Protein AF-A0A813DIJ8-F1 (afdb_monomer)

Mean predicted aligned error: 18.13 Å

Nearest PDB structures (foldseek):
  1rfv-assembly1_A  TM=4.517E-01  e=1.120E+00  Ovis aries
  3hgu-assembly1_A  TM=4.316E-01  e=2.426E+00  Pantoea agglomerans

Secondary structure (DSSP, 8-state):
------S--S-HHHHHHHHHHHHHHHHHTT-S-HHHHHHHHHHHHHT--HHHHHHHHHHHS-HHHHHS------------------------S-----------PPP-PPP----------------------PPPPPPPPP---------------------------PPPPEEEEEESS-TTTTTTHHHHHHHHHSTTEEEEEES-TT-TT-S--TTSTT--SSSSHHHHHHHHHHTTHHHH-SEEEEEHHHHHHHHHHHHHHHHHHTPPPPPPEEEE----

pLDDT: mean 74.25, std 24.92, range [29.94, 98.38]

Radius of gyration: 29.8 Å; Cα contacts (8 Å, |Δi|>4): 233; chains: 1; bounding box: 82×75×90 Å

Sequence (284 aa):
MRAQLTALPLRRASWVGMAEHQLRMLQLSGHPSPVEELVTSLAEQWQVSPSQARGEVERNVDLASVLSPGMGTPMARSVAQTPTASPQASPLCAAWATPMGAHYARPHFPPTTPVAAADSSPGQCSDQDFEGGGYPPEGGPSGQDLPSATRSRRRAQTYGGPAVQVKREEPARISVAVIAPGAGTGINGAVYTQLGRDPRFQVEVVGRSRAPYDVYPPCWPQGSPAPNLESFAEEVRASRVTERSNCLVFGSRGGQVVLPYLWQAQAQFRSGPVPPAVVINGGC

Solvent-accessible surface area (backbone atoms only — not comparable to full-atom values): 18526 Å² total; per-residue (Å²): 138,83,82,78,84,77,85,72,79,85,52,67,75,62,49,43,62,50,50,55,50,52,39,49,52,30,52,74,71,64,47,94,53,34,65,61,52,50,22,49,54,46,9,63,76,69,73,47,54,52,71,57,33,40,55,50,45,69,72,68,43,65,57,67,72,69,67,44,79,73,86,66,76,82,76,80,79,81,86,74,82,88,81,92,79,87,89,83,86,81,91,82,91,88,85,92,85,74,88,77,88,67,90,74,78,76,79,82,72,74,83,78,73,82,76,72,86,73,85,74,70,88,74,81,77,77,84,77,81,83,82,82,85,84,77,82,85,82,82,80,86,79,85,84,92,77,86,84,78,85,75,86,70,85,78,76,86,71,81,86,68,83,83,76,78,72,78,78,76,73,78,82,57,47,27,34,36,36,39,37,39,40,49,45,58,74,86,41,35,66,58,53,53,55,49,43,68,39,84,62,36,41,64,45,74,46,72,46,70,88,39,82,31,68,37,48,38,65,93,42,91,88,29,38,67,80,61,6,32,56,58,48,33,53,50,48,57,76,70,43,52,56,80,69,26,61,30,37,34,18,2,54,68,27,46,70,44,26,49,54,49,53,51,54,51,32,76,72,65,80,50,74,78,75,40,60,70,47,70,45,67,90,69,135

Organism: Polarella glacialis (NCBI:txid89957)

Foldseek 3Di:
DDDDPPPPPPPPPPVQVVLLVQLLVCVVVVPPCSLQVSLVVVCVVVVHDSVVSSVSCVVRHPCCVSVPPPPDPDPDDDDDDDDDDDDDDDDDDDDDDDDDPDDDDDPPDDPPDPPPPDPDDPDPPDDDDPDDDDDDDDDDDDDDDDDDDPDDDDDDDDPDDPDPPPPPPDPDAAEEEEEDDALPCPPCVVVLVVQCPPPNHHYHYQDDHPDPQDAADPVDVRGDHPPHLQVSLVVCVVVVVQVVHQEYEYEDRCVVHNVVSNQVVCVVPVDDDRHHYHYDYPDD

Structure (mmCIF, N/CA/C/O backbone):
data_AF-A0A813DIJ8-F1
#
_entry.id   AF-A0A813DIJ8-F1
#
loop_
_atom_site.group_PDB
_atom_site.id
_atom_site.type_symbol
_atom_site.label_atom_id
_atom_site.label_alt_id
_atom_site.label_comp_id
_atom_site.label_asym_id
_atom_site.label_entity_id
_atom_site.label_seq_id
_atom_site.pdbx_PDB_ins_code
_atom_site.Cartn_x
_atom_site.Cartn_y
_atom_site.Cartn_z
_atom_site.occupancy
_atom_site.B_iso_or_equiv
_atom_site.auth_seq_id
_atom_site.auth_comp_id
_atom_site.auth_asym_id
_atom_site.auth_atom_id
_atom_site.pdbx_PDB_model_num
ATOM 1 N N . MET A 1 1 ? -13.141 44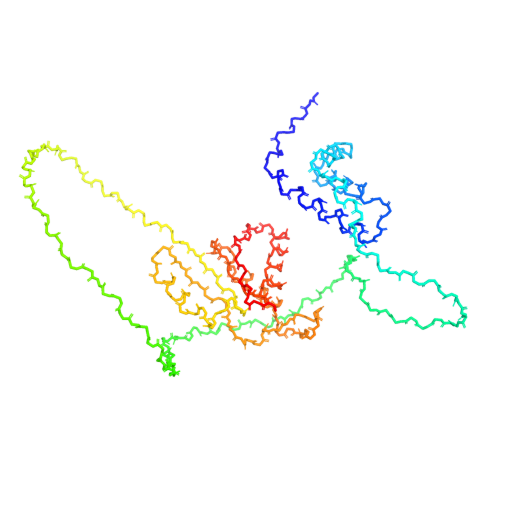.289 -3.584 1.00 39.88 1 MET A N 1
ATOM 2 C CA . MET A 1 1 ? -13.612 42.905 -3.363 1.00 39.88 1 MET A CA 1
ATOM 3 C C . MET A 1 1 ? -12.402 41.999 -3.146 1.00 39.88 1 MET A C 1
ATOM 5 O O . MET A 1 1 ? -11.744 41.640 -4.109 1.00 39.88 1 MET A O 1
ATOM 9 N N . ARG A 1 2 ? -12.045 41.707 -1.886 1.00 40.53 2 ARG A N 1
ATOM 10 C CA . ARG A 1 2 ? -11.044 40.686 -1.527 1.00 40.53 2 ARG A CA 1
ATOM 11 C C . ARG A 1 2 ? -11.787 39.354 -1.419 1.00 40.53 2 ARG A C 1
ATOM 13 O O . ARG A 1 2 ? -12.534 39.177 -0.460 1.00 40.53 2 ARG A O 1
ATOM 20 N N . ALA A 1 3 ? -11.631 38.463 -2.394 1.00 42.25 3 ALA A N 1
ATOM 21 C CA . ALA A 1 3 ? -12.083 37.084 -2.243 1.00 42.25 3 ALA A CA 1
ATOM 22 C C . ALA A 1 3 ? -11.283 36.452 -1.093 1.00 42.25 3 ALA A C 1
ATOM 24 O O . ALA A 1 3 ? -10.052 36.446 -1.108 1.00 42.25 3 ALA A O 1
ATOM 25 N N . GLN A 1 4 ? -11.981 36.030 -0.041 1.00 43.03 4 GLN A N 1
ATOM 26 C CA . GLN A 1 4 ? -11.374 35.403 1.125 1.00 43.03 4 GLN A CA 1
ATOM 27 C C . GLN A 1 4 ? -10.823 34.027 0.725 1.00 43.03 4 GLN A C 1
ATOM 29 O O . GLN A 1 4 ? -11.578 33.118 0.398 1.00 43.03 4 GLN A O 1
ATOM 34 N N . LEU A 1 5 ? -9.496 33.882 0.773 1.00 48.44 5 LEU A N 1
ATOM 35 C CA . LEU A 1 5 ? -8.746 32.620 0.693 1.00 48.44 5 LEU A CA 1
ATOM 36 C C . LEU A 1 5 ? -8.943 31.789 1.979 1.00 48.44 5 LEU A C 1
ATOM 38 O O . LEU A 1 5 ? -7.990 31.449 2.674 1.00 48.44 5 LEU A O 1
ATOM 42 N N . THR A 1 6 ? -10.186 31.498 2.356 1.00 50.97 6 THR A N 1
ATOM 43 C CA . THR A 1 6 ? -10.512 30.750 3.585 1.00 50.97 6 THR A CA 1
ATOM 44 C C . THR A 1 6 ? -10.581 29.233 3.383 1.00 50.97 6 THR A C 1
ATOM 46 O O . THR A 1 6 ? -10.801 28.507 4.347 1.00 50.97 6 THR A O 1
ATOM 49 N N . ALA A 1 7 ? -10.320 28.722 2.174 1.00 48.00 7 ALA A N 1
ATOM 50 C CA . ALA A 1 7 ? -10.468 27.298 1.846 1.00 48.00 7 ALA A CA 1
ATOM 51 C C . ALA A 1 7 ? -9.154 26.490 1.712 1.00 48.00 7 ALA A C 1
ATOM 53 O O . ALA A 1 7 ? -9.201 25.345 1.275 1.00 48.00 7 ALA A O 1
ATOM 54 N N . LEU A 1 8 ? -7.992 27.021 2.121 1.00 52.06 8 LEU A N 1
ATOM 55 C CA . LEU A 1 8 ? -6.710 26.282 2.119 1.00 52.06 8 LEU A CA 1
ATOM 56 C C . LEU A 1 8 ? -6.144 25.860 3.508 1.00 52.06 8 LEU A C 1
ATOM 58 O O . LEU A 1 8 ? -4.923 25.739 3.631 1.00 52.06 8 LEU A O 1
ATOM 62 N N . PRO A 1 9 ? -6.924 25.630 4.592 1.00 44.41 9 PRO A N 1
ATOM 63 C CA . PRO A 1 9 ? -6.321 25.221 5.866 1.00 44.41 9 PRO A CA 1
ATOM 64 C C . PRO A 1 9 ? -6.029 23.715 5.957 1.00 44.41 9 PRO A C 1
ATOM 66 O O . PRO A 1 9 ? -5.248 23.296 6.810 1.00 44.41 9 PRO A O 1
ATOM 69 N N . LEU A 1 10 ? -6.609 22.876 5.094 1.00 40.97 10 LEU A N 1
ATOM 70 C CA . LEU A 1 10 ? -6.424 21.431 5.184 1.00 40.97 10 LEU A CA 1
ATOM 71 C C . LEU A 1 10 ? -5.373 20.963 4.179 1.00 40.97 10 LEU A C 1
ATOM 73 O O . LEU A 1 10 ? -5.646 20.827 2.992 1.00 40.97 10 LEU A O 1
ATOM 77 N N . ARG A 1 11 ? -4.199 20.649 4.744 1.00 55.44 11 ARG A N 1
ATOM 78 C CA . ARG A 1 11 ? -3.036 19.952 4.167 1.00 55.44 11 ARG A CA 1
ATOM 79 C C . ARG A 1 11 ? -1.827 20.799 3.745 1.00 55.44 11 ARG A C 1
ATOM 81 O O . ARG A 1 11 ? -1.129 20.444 2.801 1.00 55.44 11 ARG A O 1
ATOM 88 N N . ARG A 1 12 ? -1.467 21.831 4.521 1.00 57.66 12 ARG A N 1
ATOM 89 C CA . ARG A 1 12 ? -0.142 22.482 4.389 1.00 57.66 12 ARG A CA 1
ATOM 90 C C . ARG A 1 12 ? 1.026 21.484 4.426 1.00 57.66 12 ARG A C 1
ATOM 92 O O . ARG A 1 12 ? 1.915 21.561 3.595 1.00 57.66 12 ARG A O 1
ATOM 99 N N . ALA A 1 13 ? 0.977 20.494 5.317 1.00 60.22 13 ALA A N 1
ATOM 100 C CA . ALA A 1 13 ? 2.035 19.488 5.419 1.00 60.22 13 ALA A CA 1
ATOM 101 C C . ALA A 1 13 ? 2.098 18.518 4.221 1.00 60.22 13 ALA A C 1
ATOM 103 O O . ALA A 1 13 ? 3.169 18.000 3.928 1.00 60.22 13 ALA A O 1
ATOM 104 N N . SER A 1 14 ? 0.985 18.260 3.516 1.00 74.81 14 SER A N 1
ATOM 105 C CA . SER A 1 14 ? 1.003 17.270 2.428 1.00 74.81 14 SER A CA 1
ATOM 106 C C . SER A 1 14 ? 1.509 17.836 1.106 1.00 74.81 14 SER A C 1
ATOM 108 O O . SER A 1 14 ? 1.974 17.062 0.276 1.00 74.81 14 SER A O 1
ATOM 110 N N . TRP A 1 15 ? 1.397 19.149 0.877 1.00 87.44 15 TRP A N 1
ATOM 111 C CA . TRP A 1 15 ? 1.851 19.738 -0.385 1.00 87.44 15 TRP A CA 1
ATOM 112 C C . TRP A 1 15 ? 3.347 20.062 -0.370 1.00 87.44 15 TRP A C 1
ATOM 114 O O . TRP A 1 15 ? 3.973 19.941 -1.415 1.00 87.44 15 TRP A O 1
ATOM 124 N N . VAL A 1 16 ? 3.937 20.391 0.789 1.00 90.00 16 VAL A N 1
ATOM 125 C CA . VAL A 1 16 ? 5.380 20.685 0.896 1.00 90.00 16 VAL A CA 1
ATOM 126 C C . VAL A 1 16 ? 6.214 19.478 0.466 1.00 90.00 16 VAL A C 1
ATOM 128 O O . VAL A 1 16 ? 7.039 19.603 -0.430 1.00 90.00 16 VAL A O 1
ATOM 131 N N . GLY A 1 17 ? 5.930 18.283 1.000 1.00 86.19 17 GLY A N 1
ATOM 132 C CA . GLY A 1 17 ? 6.657 17.069 0.604 1.00 86.19 17 GLY A CA 1
ATOM 133 C C . GLY A 1 17 ? 6.476 16.701 -0.877 1.00 86.19 17 GLY A C 1
ATOM 134 O O . GLY A 1 17 ? 7.412 16.238 -1.525 1.00 86.19 17 GLY A O 1
ATOM 135 N N . MET A 1 18 ? 5.290 16.954 -1.442 1.00 88.25 18 MET A N 1
ATOM 136 C CA . MET A 1 18 ? 5.036 16.774 -2.877 1.00 88.25 18 MET A CA 1
ATOM 137 C C . MET A 1 18 ? 5.847 17.770 -3.719 1.00 88.25 18 MET A C 1
ATOM 139 O O . MET A 1 18 ? 6.461 17.374 -4.707 1.00 88.25 18 MET A O 1
ATOM 143 N N . ALA A 1 19 ? 5.886 19.040 -3.308 1.00 91.94 19 ALA A N 1
ATOM 144 C CA . ALA A 1 19 ? 6.633 20.101 -3.974 1.00 91.94 19 ALA A CA 1
ATOM 145 C C . ALA A 1 19 ? 8.148 19.841 -3.938 1.00 91.94 19 ALA A C 1
ATOM 147 O O . ALA A 1 19 ? 8.808 19.952 -4.968 1.00 91.94 19 ALA A O 1
ATOM 148 N N . GLU A 1 20 ? 8.691 19.417 -2.793 1.00 93.62 20 GLU A N 1
ATOM 149 C CA . GLU A 1 20 ? 10.095 19.006 -2.662 1.00 93.62 20 GLU A CA 1
ATOM 150 C C . GLU A 1 20 ? 10.433 17.832 -3.588 1.00 93.62 20 GLU A C 1
ATOM 152 O O . GLU A 1 20 ? 11.456 17.852 -4.275 1.00 93.62 20 GLU A O 1
ATOM 157 N N . HIS A 1 21 ? 9.567 16.816 -3.642 1.00 88.94 21 HIS A N 1
ATOM 158 C CA . HIS A 1 21 ? 9.757 15.666 -4.522 1.00 88.94 21 HIS A CA 1
ATOM 159 C C . HIS A 1 21 ? 9.736 16.069 -6.004 1.00 88.94 21 HIS A C 1
ATOM 161 O O . HIS A 1 21 ? 10.638 15.697 -6.753 1.00 88.94 21 HIS A O 1
ATOM 167 N N . GLN A 1 22 ? 8.754 16.870 -6.424 1.00 92.94 22 GLN A N 1
ATOM 168 C CA . GLN A 1 22 ? 8.640 17.353 -7.801 1.00 92.94 22 GLN A CA 1
ATOM 169 C C . GLN A 1 22 ? 9.839 18.226 -8.199 1.00 92.94 22 GLN A C 1
ATOM 171 O O . GLN A 1 22 ? 10.366 18.067 -9.300 1.00 92.94 22 GLN A O 1
ATOM 176 N N . LEU A 1 23 ? 10.333 19.078 -7.293 1.00 94.94 23 LEU A N 1
ATOM 177 C CA . LEU A 1 23 ? 11.529 19.887 -7.530 1.00 94.94 23 LEU A CA 1
ATOM 178 C C . LEU A 1 23 ? 12.767 19.006 -7.766 1.00 94.94 23 LEU A C 1
ATOM 180 O O . LEU A 1 23 ? 13.500 19.236 -8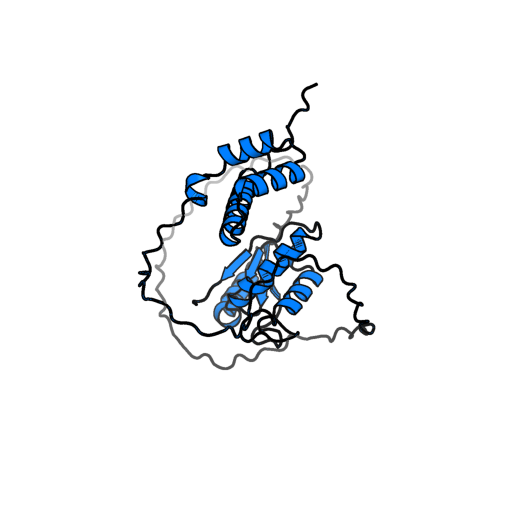.727 1.00 94.94 23 LEU A O 1
ATOM 184 N N . ARG A 1 24 ? 12.958 17.946 -6.964 1.00 92.31 24 ARG A N 1
ATOM 185 C CA . ARG A 1 24 ? 14.049 16.973 -7.169 1.00 92.31 24 ARG A CA 1
ATOM 186 C C . ARG A 1 24 ? 13.939 16.258 -8.511 1.00 92.31 24 ARG A C 1
ATOM 188 O O . ARG A 1 24 ? 14.947 16.082 -9.189 1.00 92.31 24 ARG A O 1
ATOM 195 N N . MET A 1 25 ? 12.731 15.863 -8.913 1.00 92.06 25 MET A N 1
ATOM 196 C CA . MET A 1 25 ? 12.514 15.209 -10.207 1.00 92.06 25 MET A CA 1
ATOM 197 C C . MET A 1 25 ? 12.874 16.132 -11.378 1.00 92.06 25 MET A C 1
ATOM 199 O O . MET A 1 25 ? 13.567 15.699 -12.297 1.00 92.06 25 MET A O 1
ATOM 203 N N . LEU A 1 26 ? 12.489 17.411 -11.311 1.00 92.94 26 LEU A N 1
ATOM 204 C CA . LEU A 1 26 ? 12.838 18.415 -12.323 1.00 92.94 26 LEU A CA 1
ATOM 205 C C . LEU A 1 26 ? 14.350 18.697 -12.380 1.00 92.94 26 LEU A C 1
ATOM 207 O O . LEU A 1 26 ? 14.904 18.922 -13.455 1.00 92.94 26 LEU A O 1
ATOM 211 N N . GLN A 1 27 ? 15.047 18.658 -11.241 1.00 92.56 27 GLN A N 1
ATOM 212 C CA . GLN A 1 27 ? 16.508 18.766 -11.223 1.00 92.56 27 GLN A CA 1
ATOM 213 C C . GLN A 1 27 ? 17.185 17.550 -11.857 1.00 92.56 27 GLN A C 1
ATOM 215 O O . GLN A 1 27 ? 18.099 17.710 -12.665 1.00 92.56 27 GLN A O 1
ATOM 220 N N . LEU A 1 28 ? 16.734 16.339 -11.516 1.00 88.94 28 LEU A N 1
ATOM 221 C CA . LEU A 1 28 ? 17.284 15.097 -12.062 1.00 88.94 28 LEU A CA 1
ATOM 222 C C . LEU A 1 28 ? 17.066 14.981 -13.575 1.00 88.94 28 LEU A C 1
ATOM 224 O O . LEU A 1 28 ? 17.906 14.405 -14.263 1.00 88.94 28 LEU A O 1
ATOM 228 N N . SER A 1 29 ? 15.988 15.562 -14.109 1.00 91.62 29 SER A N 1
ATOM 229 C CA . SER A 1 29 ? 15.747 15.625 -15.554 1.00 91.62 29 SER A CA 1
ATOM 230 C C . SER A 1 29 ? 16.553 16.714 -16.274 1.00 91.62 29 SER A C 1
ATOM 232 O O . SER A 1 29 ? 16.421 16.853 -17.487 1.00 91.62 29 SER A O 1
ATOM 234 N N . GLY A 1 30 ? 17.350 17.517 -15.558 1.00 93.56 30 GLY A N 1
ATOM 235 C CA . GLY A 1 30 ? 18.117 18.621 -16.137 1.00 93.56 30 GLY A CA 1
ATOM 236 C C . GLY A 1 30 ? 17.255 19.803 -16.588 1.00 93.56 30 GLY A C 1
ATOM 237 O O . GLY A 1 30 ? 17.628 20.499 -17.532 1.00 93.56 30 GLY A O 1
ATOM 238 N N . HIS A 1 31 ? 16.096 20.031 -15.954 1.00 94.06 31 HIS A N 1
ATOM 239 C CA . HIS A 1 31 ? 15.243 21.169 -16.296 1.00 94.06 31 HIS A CA 1
ATOM 240 C C . HIS A 1 31 ? 15.992 22.493 -16.038 1.00 94.06 31 HIS A C 1
ATOM 242 O O . HIS A 1 31 ? 16.566 22.656 -14.959 1.00 94.06 31 HIS A O 1
ATOM 248 N N . PRO A 1 32 ? 15.989 23.465 -16.974 1.00 93.81 32 PRO A N 1
ATOM 249 C CA . PRO A 1 32 ? 16.790 24.687 -16.851 1.00 93.81 32 PRO A CA 1
ATOM 250 C C . PRO A 1 32 ? 16.307 25.617 -15.731 1.00 93.81 32 PRO A C 1
ATOM 252 O O . PRO A 1 32 ? 17.074 26.442 -15.242 1.00 93.81 32 PRO A O 1
ATOM 255 N N . SER A 1 33 ? 15.039 25.493 -15.327 1.00 95.88 33 SER A N 1
ATOM 256 C CA . SER A 1 33 ? 14.461 26.277 -14.236 1.00 95.88 33 SER A CA 1
ATOM 257 C C . SER A 1 33 ? 13.409 25.469 -13.464 1.00 95.88 33 SER A C 1
ATOM 259 O O . SER A 1 33 ? 12.213 25.577 -13.735 1.00 95.88 33 SER A O 1
ATOM 261 N N . PRO A 1 34 ? 13.824 24.572 -12.550 1.00 94.38 34 PRO A N 1
ATOM 262 C CA . PRO A 1 34 ? 12.912 23.659 -11.854 1.00 94.38 34 PRO A CA 1
ATOM 263 C C . PRO A 1 34 ? 11.942 24.396 -10.917 1.00 94.38 34 PRO A C 1
ATOM 265 O O . PRO A 1 34 ? 10.808 23.962 -10.735 1.00 94.38 34 PRO A O 1
ATOM 268 N N . VAL A 1 35 ? 12.359 25.536 -10.357 1.00 96.44 35 VAL A N 1
ATOM 269 C CA . VAL A 1 35 ? 11.514 26.346 -9.467 1.00 96.44 35 VAL A CA 1
ATOM 270 C C . VAL A 1 35 ? 10.379 27.016 -10.241 1.00 96.44 35 VAL A C 1
ATOM 272 O O . VAL A 1 35 ? 9.241 26.983 -9.787 1.00 96.44 35 VAL A O 1
ATOM 275 N N . GLU A 1 36 ? 10.657 27.588 -11.416 1.00 97.19 36 GLU A N 1
ATOM 276 C CA . GLU A 1 36 ? 9.630 28.273 -12.221 1.00 97.19 36 GLU A CA 1
ATOM 277 C C . GLU A 1 36 ? 8.573 27.305 -12.751 1.00 97.19 36 GLU A C 1
ATOM 279 O O . GLU A 1 36 ? 7.385 27.627 -12.765 1.00 97.19 36 GLU A O 1
ATOM 284 N N . GLU A 1 37 ? 8.995 26.100 -13.131 1.00 97.00 37 GLU A N 1
ATOM 285 C CA . GLU A 1 37 ? 8.094 25.036 -13.573 1.00 97.00 37 GLU A CA 1
ATOM 286 C C . GLU A 1 37 ? 7.165 24.586 -12.438 1.00 97.00 37 GLU A C 1
ATOM 288 O O . GLU A 1 37 ? 5.946 24.527 -12.606 1.00 97.00 37 GLU A O 1
ATOM 293 N N . LEU A 1 38 ? 7.720 24.356 -11.242 1.00 95.75 38 LEU A N 1
ATOM 294 C CA . LEU A 1 38 ? 6.932 24.026 -10.055 1.00 95.75 38 LEU A CA 1
ATOM 295 C C . LEU A 1 38 ? 5.939 25.146 -9.707 1.00 95.75 38 LEU A C 1
ATOM 297 O O . LEU A 1 38 ? 4.769 24.873 -9.448 1.00 95.75 38 LEU A O 1
ATOM 301 N N . VAL A 1 39 ? 6.386 26.405 -9.720 1.00 96.88 39 VAL A N 1
ATOM 302 C CA . VAL A 1 39 ? 5.532 27.573 -9.450 1.00 96.88 39 VAL A CA 1
ATOM 303 C C . VAL A 1 39 ? 4.388 27.664 -10.457 1.00 96.88 39 VAL A C 1
ATOM 305 O O . VAL A 1 39 ? 3.256 27.935 -10.060 1.00 96.88 39 VAL A O 1
ATOM 308 N N . THR A 1 40 ? 4.661 27.415 -11.737 1.00 96.38 40 THR A N 1
ATOM 309 C CA . THR A 1 40 ? 3.656 27.452 -12.808 1.00 96.38 40 THR A CA 1
ATOM 310 C C . THR A 1 40 ? 2.621 26.341 -12.622 1.00 96.38 40 THR A C 1
ATOM 312 O O . THR A 1 40 ? 1.422 26.617 -12.611 1.00 96.38 40 THR A O 1
ATOM 315 N N . SER A 1 41 ? 3.079 25.111 -12.362 1.00 94.31 41 SER A N 1
ATOM 316 C CA . SER A 1 41 ? 2.221 23.951 -12.091 1.00 94.31 41 SER A CA 1
ATOM 317 C C . SER A 1 41 ? 1.324 24.160 -10.861 1.00 94.31 41 SER A C 1
ATOM 319 O O . SER A 1 41 ? 0.119 23.904 -10.915 1.00 94.31 41 SER A O 1
ATOM 321 N N . LEU A 1 42 ? 1.871 24.698 -9.764 1.00 93.06 42 LEU A N 1
ATOM 322 C CA . LEU A 1 42 ? 1.101 24.993 -8.552 1.00 93.06 42 LEU A CA 1
ATOM 323 C C . LEU A 1 42 ? 0.126 26.161 -8.742 1.00 93.06 42 LEU A C 1
ATOM 325 O O . LEU A 1 42 ? -0.988 26.110 -8.222 1.00 93.06 42 LEU A O 1
ATOM 329 N N . ALA A 1 43 ? 0.511 27.200 -9.489 1.00 92.94 43 ALA A N 1
ATOM 330 C CA . ALA A 1 43 ? -0.367 28.329 -9.794 1.00 92.94 43 ALA A CA 1
ATOM 331 C C . ALA A 1 43 ? -1.615 27.876 -10.562 1.00 92.94 43 ALA A C 1
ATOM 333 O O . ALA A 1 43 ? -2.731 28.264 -10.207 1.00 92.94 43 ALA A O 1
ATOM 334 N N . GLU A 1 44 ? -1.436 27.002 -11.555 1.00 92.44 44 GLU A N 1
ATOM 335 C CA . GLU A 1 44 ? -2.535 26.390 -12.301 1.00 92.44 44 GLU A CA 1
ATOM 336 C C . GLU A 1 44 ? -3.398 25.494 -11.400 1.00 92.44 44 GLU A C 1
ATOM 338 O O . GLU A 1 44 ? -4.619 25.663 -11.341 1.00 92.44 44 GLU A O 1
ATOM 343 N N . GLN A 1 45 ? -2.773 24.597 -10.629 1.00 90.12 45 GLN A N 1
ATOM 344 C CA . GLN A 1 45 ? -3.479 23.655 -9.758 1.00 90.12 45 GLN A CA 1
ATOM 345 C C . GLN A 1 45 ? -4.305 24.354 -8.666 1.00 90.12 45 GLN A C 1
ATOM 347 O O . GLN A 1 45 ? -5.400 23.900 -8.327 1.00 90.12 45 GLN A O 1
ATOM 352 N N . TRP A 1 46 ? -3.787 25.440 -8.091 1.00 90.00 46 TRP A N 1
ATOM 353 C CA . TRP A 1 46 ? -4.450 26.188 -7.019 1.00 90.00 46 TRP A CA 1
ATOM 354 C C . TRP A 1 46 ? -5.326 27.331 -7.528 1.00 90.00 46 TRP A C 1
ATOM 356 O O . TRP A 1 46 ? -6.017 27.954 -6.723 1.00 90.00 46 TRP A O 1
ATOM 366 N N . GLN A 1 47 ? -5.315 27.600 -8.837 1.00 93.06 47 GLN A N 1
ATOM 367 C CA . GLN A 1 47 ? -6.014 28.729 -9.458 1.00 93.06 47 GLN A CA 1
ATOM 368 C C . GLN A 1 47 ? -5.625 30.076 -8.816 1.00 93.06 47 GLN A C 1
ATOM 370 O O . GLN A 1 47 ? -6.475 30.916 -8.514 1.00 93.06 47 GLN A O 1
ATOM 375 N N . VAL A 1 48 ? -4.324 30.278 -8.587 1.00 91.44 48 VAL A N 1
ATOM 376 C CA . VAL A 1 48 ? -3.740 31.506 -8.012 1.00 91.44 48 VAL A CA 1
ATOM 377 C C . VAL A 1 48 ? -2.741 32.136 -8.980 1.00 91.44 48 VAL A C 1
ATOM 379 O O . VAL A 1 48 ? -2.335 31.516 -9.961 1.00 91.44 48 VAL A O 1
ATOM 382 N N . SER A 1 49 ? -2.312 33.376 -8.728 1.00 96.06 49 SER A N 1
ATOM 383 C CA . SER A 1 49 ? -1.269 33.979 -9.565 1.00 96.06 49 SER A CA 1
ATOM 384 C C . SER A 1 49 ? 0.094 33.294 -9.347 1.00 96.06 49 SER A C 1
ATOM 386 O O . SER A 1 49 ? 0.395 32.874 -8.225 1.00 96.06 49 SER A O 1
ATOM 388 N N . PRO A 1 50 ? 0.987 33.260 -10.358 1.00 96.56 50 PRO A N 1
ATOM 389 C CA . PRO A 1 50 ? 2.348 32.734 -10.197 1.00 96.56 50 PRO A CA 1
ATOM 390 C C . PRO A 1 50 ? 3.131 33.400 -9.058 1.00 96.56 50 PRO A C 1
ATOM 392 O O . PRO A 1 50 ? 3.876 32.744 -8.337 1.00 96.56 50 PRO A O 1
ATOM 395 N N . SER A 1 51 ? 2.912 34.698 -8.830 1.00 95.62 51 SER A N 1
ATOM 396 C CA . SER A 1 51 ? 3.511 35.428 -7.707 1.00 95.62 51 SER A CA 1
ATOM 397 C C . SER A 1 51 ? 3.029 34.934 -6.338 1.00 95.62 51 SER A C 1
ATOM 399 O O . SER A 1 51 ? 3.819 34.883 -5.397 1.00 95.62 51 SER A O 1
ATOM 401 N N . GLN A 1 52 ? 1.757 34.541 -6.215 1.00 92.00 52 GLN A N 1
ATOM 402 C CA . GLN A 1 52 ? 1.212 33.962 -4.986 1.00 92.00 52 GLN A CA 1
ATOM 403 C C . GLN A 1 52 ? 1.761 32.554 -4.749 1.00 92.00 52 GLN A C 1
ATOM 405 O O . GLN A 1 52 ? 2.217 32.266 -3.645 1.00 92.00 52 GLN A O 1
ATOM 410 N N . ALA A 1 53 ? 1.771 31.705 -5.782 1.00 92.12 53 ALA A N 1
ATOM 411 C CA . ALA A 1 53 ? 2.340 30.360 -5.698 1.00 92.12 53 ALA A CA 1
ATOM 412 C C . ALA A 1 53 ? 3.832 30.401 -5.323 1.00 92.12 53 ALA A C 1
ATOM 414 O O . ALA A 1 53 ? 4.250 29.698 -4.404 1.00 92.12 53 ALA A O 1
ATOM 415 N N . ARG A 1 54 ? 4.617 31.292 -5.947 1.00 96.75 54 ARG A N 1
ATOM 416 C CA . ARG A 1 54 ? 6.029 31.511 -5.600 1.00 96.75 54 ARG A CA 1
ATOM 417 C C . ARG A 1 54 ? 6.210 31.887 -4.133 1.00 96.75 54 ARG A C 1
ATOM 419 O O . ARG A 1 54 ? 7.031 31.277 -3.457 1.00 96.75 54 ARG A O 1
ATOM 426 N N . GLY A 1 55 ? 5.426 32.843 -3.633 1.00 95.00 55 GLY A N 1
ATOM 427 C CA . GLY A 1 55 ? 5.513 33.268 -2.236 1.00 95.00 55 GLY A CA 1
ATOM 428 C C . GLY A 1 55 ? 5.198 32.149 -1.236 1.00 95.00 55 GLY A C 1
ATOM 429 O O . GLY A 1 55 ? 5.743 32.148 -0.135 1.00 95.00 55 GLY A O 1
ATOM 430 N N . GLU A 1 56 ? 4.347 31.185 -1.601 1.00 94.25 56 GLU A N 1
ATOM 431 C CA . GLU A 1 56 ? 4.110 29.992 -0.782 1.00 94.25 56 GLU A CA 1
ATOM 432 C C . GLU A 1 56 ? 5.261 28.982 -0.885 1.00 94.25 56 GLU A C 1
ATOM 434 O O . GLU A 1 56 ? 5.681 28.455 0.146 1.00 94.25 56 GLU A O 1
ATOM 439 N N . VAL A 1 57 ? 5.817 28.743 -2.078 1.00 94.94 57 VAL A N 1
ATOM 440 C CA . VAL A 1 57 ? 6.992 27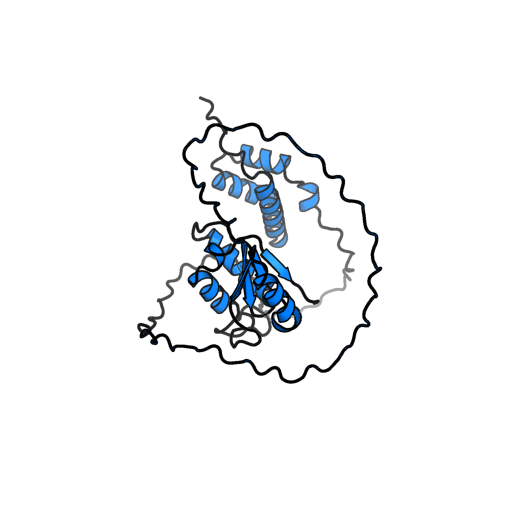.870 -2.261 1.00 94.94 57 VAL A CA 1
ATOM 441 C C . VAL A 1 57 ? 8.183 28.393 -1.457 1.00 94.94 57 VAL A C 1
ATOM 443 O O . VAL A 1 57 ? 8.717 27.663 -0.632 1.00 94.94 57 VAL A O 1
ATOM 446 N N . GLU A 1 58 ? 8.545 29.667 -1.608 1.00 95.19 58 GLU A N 1
ATOM 447 C CA . GLU A 1 58 ? 9.678 30.284 -0.898 1.00 95.19 58 GLU A CA 1
ATOM 448 C C . GLU A 1 58 ? 9.499 30.294 0.627 1.00 95.19 58 GLU A C 1
ATOM 450 O O . GLU A 1 58 ? 10.477 30.266 1.370 1.00 95.19 58 GLU A O 1
ATOM 455 N N . ARG A 1 59 ? 8.252 30.336 1.113 1.00 94.06 59 ARG A N 1
ATOM 456 C CA . ARG A 1 59 ? 7.956 30.356 2.551 1.00 94.06 59 ARG A CA 1
ATOM 457 C C . ARG A 1 59 ? 8.018 28.975 3.196 1.00 94.06 59 ARG A C 1
ATOM 459 O O . ARG A 1 59 ? 8.339 28.889 4.379 1.00 94.06 59 ARG A O 1
ATOM 466 N N . ASN A 1 60 ? 7.628 27.927 2.473 1.00 92.88 60 ASN A N 1
ATOM 467 C CA . ASN A 1 60 ? 7.390 26.608 3.066 1.00 92.88 60 ASN A CA 1
ATOM 468 C C . ASN A 1 60 ? 8.352 25.520 2.567 1.00 92.88 60 ASN A C 1
ATOM 470 O O . ASN A 1 60 ? 8.427 24.472 3.201 1.00 92.88 60 ASN A O 1
ATOM 474 N N . VAL A 1 61 ? 9.062 25.741 1.459 1.00 92.44 61 VAL A N 1
ATOM 475 C CA . VAL A 1 61 ? 10.046 24.806 0.904 1.00 92.44 61 VAL A CA 1
ATOM 476 C C . VAL A 1 61 ? 11.443 25.355 1.166 1.00 92.44 61 VAL A C 1
ATOM 478 O O . VAL A 1 61 ? 11.758 26.475 0.767 1.00 92.44 61 VAL A O 1
ATOM 481 N N . ASP A 1 62 ? 12.305 24.556 1.798 1.00 94.44 62 ASP A N 1
ATOM 482 C CA . ASP A 1 62 ? 13.723 24.892 1.938 1.00 94.44 62 ASP A CA 1
ATOM 483 C C . ASP A 1 62 ? 14.435 24.693 0.592 1.00 94.44 62 ASP A C 1
ATOM 485 O O . ASP A 1 62 ? 15.056 23.663 0.313 1.00 94.44 62 ASP A O 1
ATOM 489 N N . LEU A 1 63 ? 14.304 25.696 -0.280 1.00 93.12 63 LEU A N 1
ATOM 490 C CA . LEU A 1 63 ? 14.889 25.687 -1.618 1.00 93.12 63 LEU A CA 1
ATOM 491 C C . LEU A 1 63 ? 16.405 25.487 -1.573 1.00 93.12 63 LEU A C 1
ATOM 493 O O . LEU A 1 63 ? 16.946 24.853 -2.471 1.00 93.12 63 LEU A O 1
ATOM 497 N N . ALA A 1 64 ? 17.097 25.974 -0.540 1.00 92.44 64 ALA A N 1
ATOM 498 C CA . ALA A 1 64 ? 18.538 25.788 -0.419 1.00 92.44 64 ALA A CA 1
ATOM 499 C C . ALA A 1 64 ? 18.884 24.317 -0.163 1.00 92.44 64 ALA A C 1
ATOM 501 O O . ALA A 1 64 ? 19.780 23.781 -0.814 1.00 92.44 64 ALA A O 1
ATOM 502 N N . SER A 1 65 ? 18.149 23.647 0.726 1.00 91.50 65 SER A N 1
ATOM 503 C CA . SER A 1 65 ? 18.324 22.218 1.009 1.00 91.50 65 SER A CA 1
ATOM 504 C C . SER A 1 65 ? 18.008 21.339 -0.203 1.00 91.50 65 SER A C 1
ATOM 506 O O . SER A 1 65 ? 18.778 20.435 -0.528 1.00 91.50 65 SER A O 1
ATOM 508 N N . VAL A 1 66 ? 16.916 21.621 -0.922 1.00 89.12 66 VAL A N 1
ATOM 509 C CA . VAL A 1 66 ? 16.521 20.818 -2.092 1.00 89.12 66 VAL A CA 1
ATOM 510 C C . VAL A 1 66 ? 17.423 21.086 -3.296 1.00 89.12 66 VAL A C 1
ATOM 512 O O . VAL A 1 66 ? 17.778 20.153 -4.013 1.00 89.12 66 VAL A O 1
ATOM 515 N N . LEU A 1 67 ? 17.809 22.348 -3.520 1.00 88.69 67 LEU A N 1
ATOM 516 C CA . LEU A 1 67 ? 18.602 22.728 -4.686 1.00 88.69 67 LEU A CA 1
ATOM 517 C C . LEU A 1 67 ? 20.103 22.504 -4.517 1.00 88.69 67 LEU A C 1
ATOM 519 O O . LEU A 1 67 ? 20.820 22.484 -5.519 1.00 88.69 67 LEU A O 1
ATOM 523 N N . SER A 1 68 ? 20.584 22.323 -3.286 1.00 89.50 68 SER A N 1
ATOM 524 C CA . SER A 1 68 ? 21.989 22.014 -3.055 1.00 89.50 68 SER A CA 1
ATOM 525 C C . SER A 1 68 ? 22.332 20.693 -3.739 1.00 89.50 68 SER A C 1
ATOM 527 O O . SER A 1 68 ? 21.724 19.668 -3.416 1.00 89.50 68 SER A O 1
ATOM 529 N N . PRO A 1 69 ? 23.311 20.670 -4.663 1.00 75.31 69 PRO A N 1
ATOM 530 C CA . PRO A 1 69 ? 23.858 19.413 -5.130 1.00 75.31 69 PRO A CA 1
ATOM 531 C C . PRO A 1 69 ? 24.430 18.746 -3.888 1.00 75.31 69 PRO A C 1
ATOM 533 O O . PRO A 1 69 ? 25.397 19.245 -3.309 1.00 75.31 69 PRO A O 1
ATOM 536 N N . GLY A 1 70 ? 23.773 17.683 -3.415 1.00 69.44 70 GLY A N 1
ATOM 537 C CA . GLY A 1 70 ? 24.278 16.920 -2.284 1.00 69.44 70 GLY A CA 1
ATOM 538 C C . GLY A 1 70 ? 25.757 16.671 -2.536 1.00 69.44 70 GLY A C 1
ATOM 539 O O . GLY A 1 70 ? 26.116 16.305 -3.658 1.00 69.44 70 GLY A O 1
ATOM 540 N N . MET A 1 71 ? 26.607 16.963 -1.545 1.00 48.53 71 MET A N 1
ATOM 541 C CA . MET A 1 71 ? 28.033 16.645 -1.588 1.00 48.53 71 MET A CA 1
ATOM 542 C C . MET A 1 71 ? 28.183 15.124 -1.704 1.00 48.53 71 MET A C 1
ATOM 544 O O . MET A 1 71 ? 28.474 14.425 -0.739 1.00 48.53 71 MET A O 1
ATOM 548 N N . GLY A 1 72 ? 27.935 14.592 -2.895 1.00 45.59 72 GLY A N 1
ATOM 549 C CA . GLY A 1 72 ? 28.435 13.312 -3.317 1.00 45.59 72 GLY A CA 1
ATOM 550 C C . GLY A 1 72 ? 29.944 13.446 -3.319 1.00 45.59 72 GLY A C 1
ATOM 551 O O . GLY A 1 72 ? 30.501 14.371 -3.914 1.00 45.59 72 GLY A O 1
ATOM 552 N N . THR A 1 73 ? 30.588 12.544 -2.593 1.00 37.34 73 THR A N 1
ATOM 553 C CA . THR A 1 73 ? 32.021 12.287 -2.649 1.00 37.34 73 THR A CA 1
ATOM 554 C C . THR A 1 73 ? 32.521 12.416 -4.091 1.00 37.34 73 THR A C 1
ATOM 556 O O . THR A 1 73 ? 31.898 11.858 -5.001 1.00 37.34 73 THR A O 1
ATOM 559 N N . PRO A 1 74 ? 33.623 13.146 -4.337 1.00 37.78 74 PRO A N 1
ATOM 560 C CA . PRO A 1 74 ? 34.115 13.355 -5.686 1.00 37.78 74 PRO A CA 1
ATOM 561 C C . PRO A 1 74 ? 34.561 12.011 -6.267 1.00 37.78 74 PRO A C 1
ATOM 563 O O . PRO A 1 74 ? 35.623 11.492 -5.931 1.00 37.78 74 PRO A O 1
ATOM 566 N N . MET A 1 75 ? 33.757 11.444 -7.165 1.00 39.12 75 MET A N 1
ATOM 567 C CA . MET A 1 75 ? 34.259 10.487 -8.145 1.00 39.12 75 MET A CA 1
ATOM 568 C C . MET A 1 75 ? 35.251 11.254 -9.021 1.00 39.12 75 MET A C 1
ATOM 570 O O . MET A 1 75 ? 34.871 12.142 -9.787 1.00 39.12 75 MET A O 1
ATOM 574 N N . ALA A 1 76 ? 36.536 10.963 -8.826 1.00 37.31 76 ALA A N 1
ATOM 575 C CA . ALA A 1 76 ? 37.643 11.564 -9.548 1.00 37.31 76 ALA A CA 1
ATOM 576 C C . ALA A 1 76 ? 37.407 11.472 -11.065 1.00 37.31 76 ALA A C 1
ATOM 578 O O . ALA A 1 76 ? 37.463 10.398 -11.662 1.00 37.31 76 ALA A O 1
ATOM 579 N N . ARG A 1 77 ? 37.160 12.622 -11.702 1.00 38.72 77 ARG A N 1
ATOM 580 C CA . ARG A 1 77 ? 37.261 12.762 -13.156 1.00 38.72 77 ARG A CA 1
ATOM 581 C C . ARG A 1 77 ? 38.741 12.746 -13.523 1.00 38.72 77 ARG A C 1
ATOM 583 O O . ARG A 1 77 ? 39.415 13.768 -13.440 1.00 38.72 77 ARG A O 1
ATOM 590 N N . SER A 1 78 ? 39.232 11.577 -13.920 1.00 34.91 78 SER A N 1
ATOM 591 C CA . SER A 1 78 ? 40.491 11.466 -14.651 1.00 34.91 78 SER A CA 1
ATOM 592 C C . SER A 1 78 ? 40.289 12.033 -16.055 1.00 34.91 78 SER A C 1
ATOM 594 O O . SER A 1 78 ? 39.488 11.524 -16.839 1.00 34.91 78 SER A O 1
ATOM 596 N N . VAL A 1 79 ? 40.984 13.130 -16.341 1.00 45.06 79 VAL A N 1
ATOM 597 C CA . VAL A 1 79 ? 41.101 13.713 -17.675 1.00 45.06 79 VAL A CA 1
ATOM 598 C C . VAL A 1 79 ? 42.223 12.972 -18.395 1.00 45.06 79 VAL A C 1
ATOM 600 O O . VAL A 1 79 ? 43.388 13.135 -18.044 1.00 45.06 79 VAL A O 1
ATOM 603 N N . ALA A 1 80 ? 41.888 12.196 -19.424 1.00 36.44 80 ALA A N 1
ATOM 604 C CA . ALA A 1 80 ? 42.847 11.766 -20.435 1.00 36.44 80 ALA A CA 1
ATOM 605 C C . ALA A 1 80 ? 42.175 11.743 -21.817 1.00 36.44 80 ALA A C 1
ATOM 607 O O . ALA A 1 80 ? 41.266 10.965 -22.080 1.00 36.44 80 ALA A O 1
ATOM 608 N N . GLN A 1 81 ? 42.611 12.708 -22.625 1.00 35.12 81 GLN A N 1
ATOM 609 C CA . GLN A 1 81 ? 42.762 12.750 -24.084 1.00 35.12 81 GLN A CA 1
ATOM 610 C C . GLN A 1 81 ? 41.996 11.735 -24.965 1.00 35.12 81 GLN A C 1
ATOM 612 O O . GLN A 1 81 ? 42.169 10.524 -24.886 1.00 35.12 81 GLN A O 1
ATOM 617 N N . THR A 1 82 ? 41.253 12.301 -25.920 1.00 38.00 82 THR A N 1
ATOM 618 C CA . THR A 1 82 ? 40.766 11.705 -27.181 1.00 38.00 82 THR A CA 1
ATOM 619 C C . THR A 1 82 ? 41.853 10.966 -27.974 1.00 38.00 82 THR A C 1
ATOM 621 O O . THR A 1 82 ? 42.982 11.455 -28.052 1.00 38.00 82 THR A O 1
ATOM 624 N N . PRO A 1 83 ? 41.478 9.886 -28.690 1.00 42.91 83 PRO A N 1
ATOM 625 C CA . PRO A 1 83 ? 41.293 10.037 -30.137 1.00 42.91 83 PRO A CA 1
ATOM 626 C C . PRO A 1 83 ? 40.031 9.353 -30.711 1.00 42.91 83 PRO A C 1
ATOM 628 O O . PRO A 1 83 ? 39.660 8.242 -30.352 1.00 42.91 83 PRO A O 1
ATOM 631 N N . THR A 1 84 ? 39.394 10.087 -31.624 1.00 42.75 84 THR A N 1
ATOM 632 C CA . THR A 1 84 ? 38.712 9.669 -32.867 1.00 42.75 84 THR A CA 1
ATOM 633 C C . THR A 1 84 ? 38.344 8.186 -33.075 1.00 42.75 84 THR A C 1
ATOM 635 O O . THR A 1 84 ? 39.187 7.399 -33.491 1.00 42.75 84 THR A O 1
ATOM 638 N N . ALA A 1 85 ? 37.044 7.859 -32.971 1.00 33.00 85 ALA A N 1
ATOM 639 C CA . ALA A 1 85 ? 36.315 6.931 -33.859 1.00 33.00 85 ALA A CA 1
ATOM 640 C C . ALA A 1 85 ? 34.784 7.020 -33.632 1.00 33.00 85 ALA A C 1
ATOM 642 O O . ALA A 1 85 ? 34.322 7.267 -32.523 1.00 33.00 85 ALA A O 1
ATOM 643 N N . SER A 1 86 ? 34.026 6.852 -34.719 1.00 40.25 86 SER A N 1
ATOM 644 C CA . SER A 1 86 ? 32.577 7.045 -34.921 1.00 40.25 86 SER A CA 1
ATOM 645 C C . SER A 1 86 ? 31.608 6.267 -33.997 1.00 40.25 86 SER A C 1
ATOM 647 O O . SER A 1 86 ? 31.998 5.259 -33.410 1.00 40.25 86 SER A O 1
ATOM 649 N N . PRO A 1 87 ? 30.318 6.676 -33.908 1.00 44.94 87 PRO A N 1
ATOM 650 C CA . PRO A 1 87 ? 29.380 6.169 -32.909 1.00 44.94 87 PRO A CA 1
ATOM 651 C C . PRO A 1 87 ? 28.552 4.969 -33.405 1.00 44.94 87 PRO A C 1
ATOM 653 O O . PRO A 1 87 ? 27.908 5.032 -34.450 1.00 44.94 87 PRO A O 1
ATOM 656 N N . GLN A 1 88 ? 28.477 3.910 -32.595 1.00 36.47 88 GLN A N 1
ATOM 657 C CA . GLN A 1 88 ? 27.326 3.003 -32.555 1.00 36.47 88 GLN A CA 1
ATOM 658 C C . GLN A 1 88 ? 26.574 3.263 -31.248 1.00 36.47 88 GLN A C 1
ATOM 660 O O . GLN A 1 88 ? 27.041 2.926 -30.163 1.00 36.47 88 GLN A O 1
ATOM 665 N N . ALA A 1 89 ? 25.417 3.911 -31.359 1.00 36.50 89 ALA A N 1
ATOM 666 C CA . ALA A 1 89 ? 24.501 4.130 -30.252 1.00 36.50 89 ALA A CA 1
ATOM 667 C C . ALA A 1 89 ? 23.655 2.868 -30.020 1.00 36.50 89 ALA A C 1
ATOM 669 O O . ALA A 1 89 ? 22.995 2.386 -30.937 1.00 36.50 89 ALA A O 1
ATOM 670 N N . SER A 1 90 ? 23.644 2.366 -28.786 1.00 36.69 90 SER A N 1
ATOM 671 C CA . SER A 1 90 ? 22.573 1.509 -28.264 1.00 36.69 90 SER A CA 1
ATOM 672 C C . SER A 1 90 ? 21.815 2.301 -27.193 1.00 36.69 90 SER A C 1
ATOM 674 O O . SER A 1 90 ? 22.459 2.767 -26.252 1.00 36.69 90 SER A O 1
ATOM 676 N N . PRO A 1 91 ? 20.486 2.488 -27.305 1.00 40.66 91 PRO A N 1
ATOM 677 C CA . PRO A 1 91 ? 19.691 3.173 -26.296 1.00 40.66 91 PRO A CA 1
ATOM 678 C C . PRO A 1 91 ? 18.989 2.152 -25.393 1.00 40.66 91 PRO A C 1
ATOM 680 O O . PRO A 1 91 ? 18.201 1.340 -25.873 1.00 40.66 91 PRO A O 1
ATOM 683 N N . LEU A 1 92 ? 19.216 2.211 -24.080 1.00 37.16 92 LEU A N 1
ATOM 684 C CA . LEU A 1 92 ? 18.348 1.551 -23.104 1.00 37.16 92 LEU A CA 1
ATOM 685 C C . LEU A 1 92 ? 18.061 2.482 -21.919 1.00 37.16 92 LEU A C 1
ATOM 687 O O . LEU A 1 92 ? 18.965 2.942 -21.230 1.00 37.16 92 LEU A O 1
ATOM 691 N N . CYS A 1 93 ? 16.757 2.688 -21.715 1.00 39.59 93 CYS A N 1
ATOM 692 C CA . CYS A 1 93 ? 16.079 3.146 -20.500 1.00 39.59 93 CYS A CA 1
ATOM 693 C C . CYS A 1 93 ? 16.253 4.612 -20.067 1.00 39.59 93 CYS A C 1
ATOM 695 O O . CYS A 1 93 ? 16.756 4.902 -18.987 1.00 39.59 93 CYS A O 1
ATOM 697 N N . ALA A 1 94 ? 15.680 5.529 -20.850 1.00 39.25 94 ALA A N 1
ATOM 698 C CA . ALA A 1 94 ? 15.168 6.801 -20.335 1.00 39.25 94 ALA A CA 1
ATOM 699 C C . ALA A 1 94 ? 13.964 7.256 -21.176 1.00 39.25 94 ALA A C 1
ATOM 701 O O . ALA A 1 94 ? 14.121 8.013 -22.129 1.00 39.25 94 ALA A O 1
ATOM 702 N N . ALA A 1 95 ? 12.763 6.756 -20.866 1.00 34.38 95 ALA A N 1
ATOM 703 C CA . ALA A 1 95 ? 11.524 7.263 -21.462 1.00 34.38 95 ALA A CA 1
ATOM 704 C C . ALA A 1 95 ? 10.291 6.885 -20.627 1.00 34.38 95 ALA A C 1
ATOM 706 O O . ALA A 1 95 ? 9.555 5.987 -21.011 1.00 34.38 95 ALA A O 1
ATOM 707 N N . TRP A 1 96 ? 10.025 7.591 -19.523 1.00 39.53 96 TRP A N 1
ATOM 708 C CA . TRP A 1 96 ? 8.681 7.630 -18.924 1.00 39.53 96 TRP A CA 1
ATOM 709 C C . TRP A 1 96 ? 8.288 9.070 -18.595 1.00 39.53 96 TRP A C 1
ATOM 711 O O . TRP A 1 96 ? 8.276 9.481 -17.442 1.00 39.53 96 TRP A O 1
ATOM 721 N N . ALA A 1 97 ? 7.990 9.835 -19.642 1.00 37.84 97 ALA A N 1
ATOM 722 C CA . ALA A 1 97 ? 7.099 10.992 -19.595 1.00 37.84 97 ALA A CA 1
ATOM 723 C C . ALA A 1 97 ? 6.732 11.369 -21.039 1.00 37.84 97 ALA A C 1
ATOM 725 O O . ALA A 1 97 ? 7.299 12.278 -21.639 1.00 37.84 97 ALA A O 1
ATOM 726 N N . THR A 1 98 ? 5.806 10.628 -21.645 1.00 37.12 98 THR A N 1
ATOM 727 C CA . THR A 1 98 ? 5.104 11.097 -22.847 1.00 37.12 98 THR A CA 1
ATOM 728 C C . THR A 1 98 ? 3.655 10.626 -22.764 1.00 37.12 98 THR A C 1
ATOM 730 O O . THR A 1 98 ? 3.427 9.447 -22.483 1.00 37.12 98 THR A O 1
ATOM 733 N N . PRO A 1 99 ? 2.662 11.508 -22.971 1.00 44.59 99 PRO A N 1
ATOM 734 C CA . PRO A 1 99 ? 1.261 11.125 -22.938 1.00 44.59 99 PRO A CA 1
ATOM 735 C C . PRO A 1 99 ? 0.918 10.404 -24.246 1.00 44.59 99 PRO A C 1
ATOM 737 O O . PRO A 1 99 ? 0.707 11.026 -25.283 1.00 44.59 99 PRO A O 1
ATOM 740 N N . MET A 1 100 ? 0.881 9.073 -24.214 1.00 35.34 100 MET A N 1
ATOM 741 C CA . MET A 1 100 ? 0.350 8.276 -25.319 1.00 35.34 100 MET A CA 1
ATOM 742 C C . MET A 1 100 ? -1.178 8.298 -25.262 1.00 35.34 100 MET A C 1
ATOM 744 O O . MET A 1 100 ? -1.811 7.495 -24.578 1.00 35.34 100 MET A O 1
ATOM 748 N N . GLY A 1 101 ? -1.772 9.219 -26.017 1.00 42.78 101 GLY A N 1
ATOM 749 C CA . GLY A 1 101 ? -3.102 9.019 -26.573 1.00 42.78 101 GLY A CA 1
ATOM 750 C C . GLY A 1 101 ? -3.019 7.945 -27.656 1.00 42.78 101 GLY A C 1
ATOM 751 O O . GLY A 1 101 ? -2.612 8.226 -28.777 1.00 42.78 101 GLY A O 1
ATOM 752 N N . ALA A 1 102 ? -3.383 6.711 -27.321 1.00 35.84 102 ALA A N 1
ATOM 753 C CA . ALA A 1 102 ? -3.627 5.659 -28.296 1.00 35.84 102 ALA A CA 1
ATOM 754 C C . ALA A 1 102 ? -4.718 4.727 -27.767 1.00 35.84 102 ALA A C 1
ATOM 756 O O . ALA A 1 102 ? -4.659 4.229 -26.643 1.00 35.84 102 ALA A O 1
ATOM 757 N N . HIS A 1 103 ? -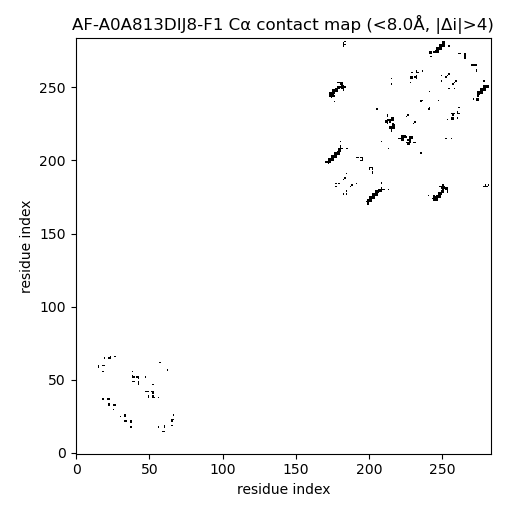5.741 4.534 -28.593 1.00 38.97 103 HIS A N 1
ATOM 758 C CA . HIS A 1 103 ? -6.868 3.648 -28.361 1.00 38.97 103 HIS A CA 1
ATOM 759 C C . HIS A 1 103 ? -6.395 2.212 -28.092 1.00 38.97 103 HIS A C 1
ATOM 761 O O . HIS A 1 103 ? -6.090 1.470 -29.024 1.00 38.97 103 HIS A O 1
ATOM 767 N N . TYR A 1 104 ? -6.389 1.793 -26.826 1.00 35.03 104 TYR A N 1
ATOM 768 C CA . TYR A 1 104 ? -6.383 0.372 -26.499 1.00 35.03 104 TYR A CA 1
ATOM 769 C C . TYR A 1 104 ? -7.775 -0.186 -26.781 1.00 35.03 104 TYR A C 1
ATOM 771 O O . TYR A 1 104 ? -8.752 0.134 -26.099 1.00 35.03 104 TYR A O 1
ATOM 779 N N . ALA A 1 105 ? -7.865 -1.019 -27.814 1.00 35.69 105 ALA A N 1
ATOM 780 C CA . ALA A 1 105 ? -8.999 -1.903 -27.993 1.00 35.69 105 ALA A CA 1
ATOM 781 C C . ALA A 1 105 ? -9.130 -2.768 -26.730 1.00 35.69 105 ALA A C 1
ATOM 783 O O . ALA A 1 105 ? -8.207 -3.495 -26.363 1.00 35.69 105 ALA A O 1
ATOM 784 N N . ARG A 1 106 ? -10.276 -2.652 -26.049 1.00 36.72 106 ARG A N 1
ATOM 785 C CA . ARG A 1 106 ? -10.670 -3.545 -24.954 1.00 36.72 106 ARG A CA 1
ATOM 786 C C . ARG A 1 106 ? -10.529 -4.996 -25.430 1.00 36.72 106 ARG A C 1
ATOM 788 O O . ARG A 1 106 ? -11.193 -5.345 -26.408 1.00 36.72 106 ARG A O 1
ATOM 795 N N . PRO A 1 107 ? -9.765 -5.866 -24.749 1.00 38.75 107 PRO A N 1
ATOM 796 C CA . PRO A 1 107 ? -9.952 -7.292 -24.939 1.00 38.75 107 PRO A CA 1
ATOM 797 C C . PRO A 1 107 ? -11.379 -7.636 -24.499 1.00 38.75 107 PRO A C 1
ATOM 799 O O . PRO A 1 107 ? -11.787 -7.384 -23.363 1.00 38.75 107 PRO A O 1
ATOM 802 N N . HIS A 1 108 ? -12.169 -8.155 -25.437 1.00 33.94 108 HIS A N 1
ATOM 803 C CA . HIS A 1 108 ? -13.446 -8.784 -25.141 1.00 33.94 108 HIS A CA 1
ATOM 804 C C . HIS A 1 108 ? -13.153 -10.045 -24.324 1.00 33.94 108 HIS A C 1
ATOM 806 O O . HIS A 1 108 ? -12.777 -11.079 -24.871 1.00 33.94 108 HIS A O 1
ATOM 812 N N . PHE A 1 109 ? -13.301 -9.955 -23.005 1.00 41.19 109 PHE A N 1
ATOM 813 C CA . PHE A 1 109 ? -13.409 -11.145 -22.175 1.00 41.19 109 PHE A CA 1
ATOM 814 C C . PHE A 1 109 ? -14.757 -11.817 -22.483 1.00 41.19 109 PHE A C 1
ATOM 816 O O . PHE A 1 109 ? -15.778 -11.118 -22.527 1.00 41.19 109 PHE A O 1
ATOM 823 N N . PRO A 1 110 ? -14.800 -13.140 -22.722 1.00 46.53 110 PRO A N 1
ATOM 824 C CA . PRO A 1 110 ? -16.070 -13.850 -22.764 1.00 46.53 110 PRO A CA 1
ATOM 825 C C . PRO A 1 110 ? -16.774 -13.687 -21.406 1.00 46.53 110 PRO A C 1
ATOM 827 O O . PRO A 1 110 ? -16.094 -13.588 -20.381 1.00 46.53 110 PRO A O 1
ATOM 830 N N . PRO A 1 111 ? -18.117 -13.633 -21.370 1.00 38.81 111 PRO A N 1
ATOM 831 C CA . PRO A 1 111 ? -18.847 -13.556 -20.115 1.00 38.81 111 PRO A CA 1
ATOM 832 C C . PRO A 1 111 ? -18.454 -14.743 -19.238 1.00 38.81 111 PRO A C 1
ATOM 834 O O . PRO A 1 111 ? -18.639 -15.900 -19.615 1.00 38.81 111 PRO A O 1
ATOM 837 N N . THR A 1 112 ? -17.888 -14.444 -18.072 1.00 38.91 112 THR A N 1
ATOM 838 C CA . THR A 1 112 ? -17.594 -15.428 -17.040 1.00 38.91 112 THR A CA 1
ATOM 839 C C . THR A 1 112 ? -18.914 -16.075 -16.639 1.00 38.91 112 THR A C 1
ATOM 841 O O . THR A 1 112 ? -19.771 -15.437 -16.026 1.00 38.91 112 THR A O 1
ATOM 844 N N . THR A 1 113 ? -19.107 -17.338 -17.012 1.00 36.50 113 THR A N 1
ATOM 845 C CA . THR A 1 113 ? -20.147 -18.183 -16.424 1.00 36.50 113 THR A CA 1
ATOM 846 C C . THR A 1 113 ? -20.001 -18.134 -14.904 1.00 36.50 113 THR A C 1
ATOM 848 O O . THR A 1 113 ? -18.879 -18.306 -14.416 1.00 36.50 113 THR A O 1
ATOM 851 N N . PRO A 1 114 ? -21.084 -17.907 -14.139 1.00 31.84 114 PRO A N 1
ATOM 852 C CA . PRO A 1 114 ? -21.024 -18.004 -12.692 1.00 31.84 114 PRO A CA 1
ATOM 853 C C . PRO A 1 114 ? -20.657 -19.446 -12.344 1.00 31.84 114 PRO A C 1
ATOM 855 O O . PRO A 1 114 ? -21.452 -20.367 -12.526 1.00 31.84 114 PRO A O 1
ATOM 858 N N . VAL A 1 115 ? -19.422 -19.651 -11.890 1.00 33.09 115 VAL A N 1
ATOM 859 C CA . VAL A 1 115 ? -19.036 -20.901 -11.245 1.00 33.09 115 VAL A CA 1
ATOM 860 C C . VAL A 1 115 ? -19.859 -20.953 -9.969 1.00 33.09 115 VAL A C 1
ATOM 862 O O . VAL A 1 115 ? -19.724 -20.094 -9.096 1.00 33.09 115 VAL A O 1
ATOM 865 N N . ALA A 1 116 ? -20.783 -21.911 -9.926 1.00 29.94 116 ALA A N 1
ATOM 866 C CA . ALA A 1 116 ? -21.567 -22.224 -8.749 1.00 29.94 116 ALA A CA 1
ATOM 867 C C . ALA A 1 116 ? -20.637 -22.290 -7.535 1.00 29.94 116 ALA A C 1
ATOM 869 O O . ALA A 1 116 ? -19.563 -22.889 -7.609 1.00 29.94 116 ALA A O 1
ATOM 870 N N . ALA A 1 117 ? -21.055 -21.646 -6.445 1.00 32.62 117 ALA A N 1
ATOM 871 C CA . ALA A 1 117 ? -20.404 -21.741 -5.154 1.00 32.62 117 ALA A CA 1
ATOM 872 C C . ALA A 1 117 ? -20.240 -23.225 -4.801 1.00 32.62 117 ALA A C 1
ATOM 874 O O . ALA A 1 117 ? -21.196 -23.896 -4.418 1.00 32.62 117 ALA A O 1
ATOM 875 N N . ALA A 1 118 ? -19.030 -23.742 -5.005 1.00 31.50 118 ALA A N 1
ATOM 876 C CA . ALA A 1 118 ? -18.631 -25.024 -4.476 1.00 31.50 118 ALA A CA 1
ATOM 877 C C . ALA A 1 118 ? -18.535 -24.838 -2.965 1.00 31.50 118 ALA A C 1
ATOM 879 O O . ALA A 1 118 ? -17.681 -24.101 -2.464 1.00 31.50 118 ALA A O 1
ATOM 880 N N . ASP A 1 119 ? -19.481 -25.470 -2.286 1.00 34.19 119 ASP A N 1
ATOM 881 C CA . ASP A 1 119 ? -19.581 -25.628 -0.847 1.00 34.19 119 ASP A CA 1
ATOM 882 C C . ASP A 1 119 ? -18.255 -26.191 -0.315 1.00 34.19 119 ASP A C 1
ATOM 884 O O . ASP A 1 119 ? -17.984 -27.393 -0.331 1.00 34.19 119 ASP A O 1
ATOM 888 N N . SER A 1 120 ? -17.352 -25.281 0.044 1.00 34.03 120 SER A N 1
ATOM 889 C CA . SER A 1 120 ? -16.031 -25.612 0.552 1.00 34.03 120 SER A CA 1
ATOM 890 C C . SER A 1 120 ? -16.170 -25.784 2.052 1.00 34.03 120 SER A C 1
ATOM 892 O O . SER A 1 120 ? -15.980 -24.853 2.833 1.00 34.03 120 SER A O 1
ATOM 894 N N . SER A 1 121 ? -16.530 -27.006 2.441 1.00 34.94 121 SER A N 1
ATOM 895 C CA . SER A 1 121 ? -16.281 -27.503 3.791 1.00 34.94 121 SER A CA 1
ATOM 896 C C . SER A 1 121 ? -14.822 -27.208 4.172 1.00 34.94 121 SER A C 1
ATOM 898 O O . SER A 1 121 ? -13.943 -27.328 3.312 1.00 34.94 121 SER A O 1
ATOM 900 N N . PRO A 1 122 ? -14.527 -26.814 5.423 1.00 37.09 122 PRO A N 1
ATOM 901 C CA . PRO A 1 122 ? -13.169 -26.502 5.843 1.00 37.09 122 PRO A CA 1
ATOM 902 C C . PRO A 1 122 ? -12.308 -27.765 5.747 1.00 37.09 122 PRO A C 1
ATOM 904 O O . PRO A 1 122 ? -12.363 -28.650 6.600 1.00 37.09 122 PRO A O 1
ATOM 907 N N . GLY A 1 123 ? -11.525 -27.850 4.673 1.00 32.03 123 GLY A N 1
ATOM 908 C CA . GLY A 1 123 ? -10.477 -28.842 4.516 1.00 32.03 123 GLY A CA 1
ATOM 909 C C . GLY A 1 123 ? -9.434 -28.615 5.599 1.00 32.03 123 GLY A C 1
ATOM 910 O O . GLY A 1 123 ? -8.788 -27.569 5.642 1.00 32.03 123 GLY A O 1
ATOM 911 N N . GLN A 1 124 ? -9.313 -29.595 6.489 1.00 35.38 124 GLN A N 1
ATOM 912 C CA . GLN A 1 124 ? -8.224 -29.709 7.444 1.00 35.38 124 GLN A CA 1
ATOM 913 C C . GLN A 1 124 ? -6.903 -29.628 6.674 1.00 35.38 124 GLN A C 1
ATOM 915 O O . GLN A 1 124 ? -6.557 -30.528 5.911 1.00 35.38 124 GLN A O 1
ATOM 920 N N . CYS A 1 125 ? -6.182 -28.523 6.849 1.00 32.38 125 CYS A N 1
ATOM 921 C CA . CYS A 1 125 ? -4.775 -28.463 6.501 1.00 32.38 125 CYS A CA 1
ATOM 922 C C . CYS A 1 125 ? -4.079 -29.382 7.506 1.00 32.38 125 CYS A C 1
ATOM 924 O O . CYS A 1 125 ? -4.031 -29.068 8.693 1.00 32.38 125 CYS A O 1
ATOM 926 N N . SER A 1 126 ? -3.659 -30.564 7.063 1.00 35.44 126 SER A N 1
ATOM 927 C CA . SER A 1 126 ? -2.858 -31.466 7.878 1.00 35.44 126 SER A CA 1
ATOM 928 C C . SER A 1 126 ? -1.524 -30.786 8.168 1.00 35.44 126 SER A C 1
ATOM 930 O O . SER A 1 126 ? -0.680 -30.674 7.276 1.00 35.44 126 SER A O 1
ATOM 932 N N . ASP A 1 127 ? -1.381 -30.322 9.407 1.00 38.09 127 ASP A N 1
ATOM 933 C CA . ASP A 1 127 ? -0.110 -30.027 10.055 1.00 38.09 127 ASP A CA 1
ATOM 934 C C . ASP A 1 127 ? 0.800 -31.254 9.899 1.00 38.09 127 ASP A C 1
ATOM 936 O O . ASP A 1 127 ? 0.595 -32.277 10.550 1.00 38.09 127 ASP A O 1
ATOM 940 N N . GLN A 1 128 ? 1.772 -31.173 8.991 1.00 40.31 128 GLN A N 1
ATOM 941 C CA . GLN A 1 128 ? 2.929 -32.060 8.998 1.00 40.31 128 GLN A CA 1
ATOM 942 C C . GLN A 1 128 ? 4.060 -31.342 9.735 1.00 40.31 128 GLN A C 1
ATOM 944 O O . GLN A 1 128 ? 4.667 -30.405 9.219 1.00 40.31 128 GLN A O 1
ATOM 949 N N . ASP A 1 129 ? 4.260 -31.792 10.970 1.00 41.59 129 ASP A N 1
ATOM 950 C CA . ASP A 1 129 ? 5.541 -31.974 11.649 1.00 41.59 129 ASP A CA 1
ATOM 951 C C . ASP A 1 129 ? 6.527 -30.795 11.603 1.00 41.59 129 ASP A C 1
ATOM 953 O O . ASP A 1 129 ? 7.539 -30.809 10.903 1.00 41.59 129 ASP A O 1
ATOM 957 N N . PHE A 1 130 ? 6.282 -29.797 12.459 1.00 42.16 130 PHE A N 1
ATOM 958 C CA . PHE A 1 130 ? 7.359 -28.973 13.010 1.00 42.16 130 PHE A CA 1
ATOM 959 C C . PHE A 1 130 ? 7.571 -29.366 14.476 1.00 42.16 130 PHE A C 1
ATOM 961 O O . PHE A 1 130 ? 6.974 -28.804 15.397 1.00 42.16 130 PHE A O 1
ATOM 968 N N . GLU A 1 131 ? 8.385 -30.400 14.685 1.00 42.00 131 GLU A N 1
ATOM 969 C CA . GLU A 1 131 ? 8.793 -30.848 16.013 1.00 42.00 131 GLU A CA 1
ATOM 970 C C . GLU A 1 131 ? 9.643 -29.777 16.723 1.00 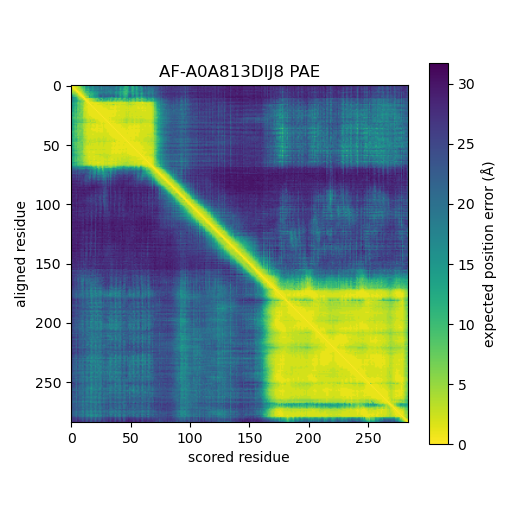42.00 131 GLU A C 1
ATOM 972 O O . GLU A 1 131 ? 10.744 -29.430 16.306 1.00 42.00 131 GLU A O 1
ATOM 977 N N . GLY A 1 132 ? 9.124 -29.292 17.854 1.00 41.31 132 GLY A N 1
ATOM 978 C CA . GLY A 1 132 ? 9.838 -29.426 19.126 1.00 41.31 132 GLY A CA 1
ATOM 979 C C . GLY A 1 132 ? 11.020 -28.494 19.412 1.00 41.31 132 GLY A C 1
ATOM 980 O O . GLY A 1 132 ? 12.131 -28.963 19.635 1.00 41.31 132 GLY A O 1
ATOM 981 N N . GLY A 1 133 ? 10.768 -27.192 19.562 1.00 38.03 133 GLY A N 1
ATOM 982 C CA . GLY A 1 133 ? 11.650 -26.274 20.300 1.00 38.03 133 GLY A CA 1
ATOM 983 C C . GLY A 1 133 ? 11.036 -25.892 21.648 1.00 38.03 133 GLY A C 1
ATOM 984 O O . GLY A 1 133 ? 10.314 -24.903 21.735 1.00 38.03 133 GLY A O 1
ATOM 985 N N . GLY A 1 134 ? 11.266 -26.702 22.686 1.00 36.19 134 GLY A N 1
ATOM 986 C CA . GLY A 1 134 ? 10.718 -26.493 24.029 1.00 36.19 134 GLY A CA 1
ATOM 987 C C . GLY A 1 134 ? 11.318 -25.279 24.742 1.00 36.19 134 GLY A C 1
ATOM 988 O O . GLY A 1 134 ? 12.519 -25.240 25.001 1.00 36.19 134 GLY A O 1
ATOM 989 N N . TYR A 1 135 ? 10.470 -24.319 25.115 1.00 51.12 135 TYR A N 1
ATOM 990 C CA . TYR A 1 135 ? 10.798 -23.304 26.117 1.00 51.12 135 TYR A CA 1
ATOM 991 C C . TYR A 1 135 ? 10.404 -23.808 27.515 1.00 51.12 135 TYR A C 1
ATOM 993 O O . TYR A 1 135 ? 9.344 -24.424 27.661 1.00 51.12 135 TYR A O 1
ATOM 1001 N N . PRO A 1 136 ? 11.235 -23.574 28.546 1.00 55.47 136 PRO A N 1
ATOM 1002 C CA . PRO A 1 136 ? 10.936 -23.997 29.907 1.00 55.47 136 PRO A CA 1
ATOM 1003 C C . PRO A 1 136 ? 9.783 -23.173 30.514 1.00 55.47 136 PRO A C 1
ATOM 1005 O O . PRO A 1 136 ? 9.615 -22.001 30.169 1.00 55.47 136 PRO A O 1
ATOM 1008 N N . PRO A 1 137 ? 8.996 -23.756 31.436 1.00 52.72 137 PRO A N 1
ATOM 1009 C CA . PRO A 1 137 ? 7.948 -23.041 32.152 1.00 52.72 137 PRO A CA 1
ATOM 1010 C C . PRO A 1 137 ? 8.562 -22.136 33.230 1.00 52.72 137 PRO A C 1
ATOM 1012 O O . PRO A 1 137 ? 9.169 -22.622 34.186 1.00 52.72 137 PRO A O 1
ATOM 1015 N N . GLU A 1 138 ? 8.383 -20.821 33.105 1.00 51.72 138 GLU A N 1
ATOM 1016 C CA . GLU A 1 138 ? 8.638 -19.900 34.214 1.00 51.72 138 GLU A CA 1
ATOM 1017 C C . GLU A 1 138 ? 7.535 -20.045 35.270 1.00 51.72 138 GLU A C 1
ATOM 1019 O O . GLU A 1 138 ? 6.339 -19.920 34.995 1.00 51.72 138 GLU A O 1
ATOM 1024 N N . GLY A 1 139 ? 7.966 -20.367 36.490 1.00 45.19 139 GLY A N 1
ATOM 1025 C CA . GLY A 1 139 ? 7.117 -20.566 37.654 1.00 45.19 139 GLY A CA 1
ATOM 1026 C C . GLY A 1 139 ? 6.421 -19.281 38.096 1.00 45.19 139 GLY A C 1
ATOM 1027 O O . GLY A 1 139 ? 7.051 -18.246 38.306 1.00 45.19 139 GLY A O 1
ATOM 1028 N N . GLY A 1 140 ? 5.106 -19.372 38.286 1.00 48.47 140 GLY A N 1
ATOM 1029 C CA . GLY A 1 140 ? 4.309 -18.323 38.910 1.00 48.47 140 GLY A CA 1
ATOM 1030 C C . GLY A 1 140 ? 4.449 -18.336 40.439 1.00 48.47 140 GLY A C 1
ATOM 1031 O O . GLY A 1 140 ? 4.425 -19.415 41.039 1.00 48.47 140 GLY A O 1
ATOM 1032 N N . PRO A 1 141 ? 4.556 -17.169 41.100 1.00 60.34 141 PRO A N 1
ATOM 1033 C CA . PRO A 1 141 ? 4.468 -17.092 42.546 1.00 60.34 141 PRO A CA 1
ATOM 1034 C C . PRO A 1 141 ? 3.018 -17.218 43.029 1.00 60.34 141 PRO A C 1
ATOM 1036 O O . PRO A 1 141 ? 2.090 -16.546 42.578 1.00 60.34 141 PRO A O 1
ATOM 1039 N N . SER A 1 142 ? 2.886 -18.110 43.998 1.00 52.28 142 SER A N 1
ATOM 1040 C CA . SER A 1 142 ? 1.751 -18.402 44.856 1.00 52.28 142 SER A CA 1
ATOM 1041 C C . SER A 1 142 ? 1.282 -17.209 45.698 1.00 52.28 142 SER A C 1
ATOM 1043 O O . SER A 1 142 ? 2.084 -16.574 46.377 1.00 52.28 142 SER A O 1
ATOM 1045 N N . GLY A 1 143 ? -0.039 -17.007 45.696 1.00 50.34 143 GLY A N 1
ATOM 1046 C CA . GLY A 1 143 ? -0.899 -16.759 46.861 1.00 50.34 143 GLY A CA 1
ATOM 1047 C C . GLY A 1 143 ? -0.467 -15.738 47.915 1.00 50.34 143 GLY A C 1
ATOM 1048 O O . GLY A 1 143 ? 0.359 -16.038 48.772 1.00 50.34 143 GLY A O 1
ATOM 1049 N N . GLN A 1 144 ? -1.179 -14.610 47.963 1.00 47.53 144 GLN A N 1
ATOM 1050 C CA . GLN A 1 144 ? -1.466 -13.922 49.223 1.00 47.53 144 GLN A CA 1
ATOM 1051 C C . GLN A 1 144 ? -2.944 -13.525 49.275 1.00 47.53 144 GLN A C 1
ATOM 1053 O O . GLN A 1 144 ? -3.423 -12.711 48.485 1.00 47.53 144 GLN A O 1
ATOM 1058 N N . ASP A 1 145 ? -3.648 -14.152 50.216 1.00 50.00 145 ASP A N 1
ATOM 1059 C CA . ASP A 1 145 ? -5.022 -13.871 50.607 1.00 50.00 145 ASP A CA 1
ATOM 1060 C C . ASP A 1 145 ? -5.136 -12.480 51.243 1.00 50.00 145 ASP A C 1
ATOM 1062 O O . ASP A 1 145 ? -4.422 -12.156 52.195 1.00 50.00 145 ASP A O 1
ATOM 1066 N N . LEU A 1 146 ? -6.080 -11.669 50.757 1.00 58.66 146 LEU A N 1
ATOM 1067 C CA . LEU A 1 146 ? -6.484 -10.423 51.410 1.00 58.66 146 LEU A CA 1
ATOM 1068 C C . LEU A 1 146 ? -7.874 -10.576 52.054 1.00 58.66 146 LEU A C 1
ATOM 1070 O O . LEU A 1 146 ? -8.796 -11.105 51.426 1.00 58.66 146 LEU A O 1
ATOM 1074 N N . PRO A 1 147 ? -8.060 -10.093 53.297 1.00 54.03 147 PRO A N 1
ATOM 1075 C CA . PRO A 1 147 ? -9.300 -10.257 54.043 1.00 54.03 147 PRO A CA 1
ATOM 1076 C C . PRO A 1 147 ? -10.442 -9.405 53.474 1.00 54.03 147 PRO A C 1
ATOM 1078 O O . PRO A 1 147 ? -10.331 -8.194 53.268 1.00 54.03 147 PRO A O 1
ATOM 1081 N N . SER A 1 148 ? -11.582 -10.065 53.273 1.00 46.53 148 SER A N 1
ATOM 1082 C CA . SER A 1 148 ? -12.847 -9.471 52.842 1.00 46.53 148 SER A CA 1
ATOM 1083 C C . SER A 1 148 ? -13.434 -8.565 53.929 1.00 46.53 148 SER A C 1
ATOM 1085 O O . SER A 1 148 ? -13.958 -9.036 54.937 1.00 46.53 148 SER A O 1
ATOM 1087 N N . ALA A 1 149 ? -13.387 -7.249 53.714 1.00 48.50 149 ALA A N 1
ATOM 1088 C CA . ALA A 1 149 ? -14.089 -6.274 54.542 1.00 48.50 149 ALA A CA 1
ATOM 1089 C C . ALA A 1 149 ? -15.545 -6.118 54.069 1.00 48.50 149 ALA A C 1
ATOM 1091 O O . ALA A 1 149 ? -15.853 -5.388 53.123 1.00 48.50 149 ALA A O 1
ATOM 1092 N N . THR A 1 150 ? -16.456 -6.796 54.762 1.00 52.94 150 THR A N 1
ATOM 1093 C CA . THR A 1 150 ? -17.908 -6.762 54.546 1.00 52.94 150 THR A CA 1
ATOM 1094 C C . THR A 1 150 ? -18.493 -5.404 54.958 1.00 52.94 150 THR A C 1
ATOM 1096 O O . THR A 1 150 ? -19.020 -5.232 56.055 1.00 52.94 150 THR A O 1
ATOM 1099 N N . ARG A 1 151 ? -18.411 -4.392 54.085 1.00 50.84 151 ARG A N 1
ATOM 1100 C CA . ARG A 1 151 ? -19.134 -3.120 54.266 1.00 50.84 151 ARG A CA 1
ATOM 1101 C C . ARG A 1 151 ? -20.568 -3.250 53.751 1.00 50.84 151 ARG A C 1
ATOM 1103 O O . ARG A 1 151 ? -20.841 -3.072 52.567 1.00 50.84 151 ARG A O 1
ATOM 1110 N N . SER A 1 152 ? -21.482 -3.512 54.684 1.00 54.78 152 SER A N 1
ATOM 1111 C CA . SER A 1 152 ? -22.933 -3.378 54.515 1.00 54.78 152 SER A CA 1
ATOM 1112 C C . SER A 1 152 ? -23.285 -1.947 54.085 1.00 54.78 152 SER A C 1
ATOM 1114 O O . SER A 1 152 ? -23.303 -1.015 54.891 1.00 54.78 152 SER A O 1
ATOM 1116 N N . ARG A 1 153 ? -23.509 -1.747 52.781 1.00 53.12 153 ARG A N 1
ATOM 1117 C CA . ARG A 1 153 ? -24.023 -0.491 52.226 1.00 53.12 153 ARG A CA 1
ATOM 1118 C C . ARG A 1 153 ? -25.546 -0.553 52.204 1.00 53.12 153 ARG A C 1
ATOM 1120 O O . ARG A 1 153 ? -26.135 -1.367 51.497 1.00 53.12 153 ARG A O 1
ATOM 1127 N N . ARG A 1 154 ? -26.171 0.343 52.971 1.00 55.78 154 ARG A N 1
ATOM 1128 C CA . ARG A 1 154 ? -27.610 0.625 52.923 1.00 55.78 154 ARG A CA 1
ATOM 1129 C C . ARG A 1 154 ? -28.007 0.969 51.486 1.00 55.78 154 ARG A C 1
ATOM 1131 O O . ARG A 1 154 ? -27.508 1.929 50.903 1.00 55.78 154 ARG A O 1
ATOM 1138 N N . ARG A 1 155 ? -28.880 0.137 50.924 1.00 54.03 155 ARG A N 1
ATOM 1139 C CA . ARG A 1 155 ? -29.383 0.218 49.554 1.00 54.03 155 ARG A CA 1
ATOM 1140 C C . ARG A 1 155 ? -30.414 1.346 49.488 1.00 54.03 155 ARG A C 1
ATOM 1142 O O . ARG A 1 155 ? -31.507 1.209 50.028 1.00 54.03 155 ARG A O 1
ATOM 1149 N N . ALA A 1 156 ? -30.052 2.466 48.869 1.00 60.31 156 ALA A N 1
ATOM 1150 C CA . ALA A 1 156 ? -31.010 3.514 48.543 1.00 60.31 156 ALA A CA 1
ATOM 1151 C C . ALA A 1 156 ? -32.026 2.953 47.534 1.00 60.31 156 ALA A C 1
ATOM 1153 O O . ALA A 1 156 ? -31.642 2.489 46.460 1.00 60.31 156 ALA A O 1
ATOM 1154 N N . GLN A 1 157 ? -33.309 2.952 47.906 1.00 65.69 157 GLN A N 1
ATOM 1155 C CA . GLN A 1 157 ? -34.424 2.605 47.025 1.00 65.69 157 GLN A CA 1
ATOM 1156 C C . GLN A 1 157 ? -34.488 3.624 45.886 1.00 65.69 157 GLN A C 1
ATOM 1158 O O . GLN A 1 157 ? -34.940 4.752 46.060 1.00 65.69 157 GLN A O 1
ATOM 1163 N N . THR A 1 158 ? -33.984 3.234 44.720 1.00 64.69 158 THR A N 1
ATOM 1164 C CA . THR A 1 158 ? -34.137 4.000 43.483 1.00 64.69 158 THR A CA 1
ATOM 1165 C C . THR A 1 158 ? -35.499 3.642 42.894 1.00 64.69 158 THR A C 1
ATOM 1167 O O . THR A 1 158 ? -35.773 2.470 42.637 1.00 64.69 158 THR A O 1
ATOM 1170 N N . TYR A 1 159 ? -36.374 4.638 42.746 1.00 63.41 159 TYR A N 1
ATOM 1171 C CA . TYR A 1 159 ? -37.695 4.489 42.138 1.00 63.41 159 TYR A CA 1
ATOM 1172 C C . TYR A 1 159 ? -37.560 3.923 40.715 1.00 63.41 159 TYR A C 1
ATOM 1174 O O . TYR A 1 159 ? -36.821 4.461 39.891 1.00 63.41 159 TYR A O 1
ATOM 1182 N N . GLY A 1 160 ? -38.248 2.808 40.457 1.00 54.75 160 GLY A N 1
ATOM 1183 C CA . GLY A 1 160 ? -38.190 2.059 39.205 1.00 54.75 160 GLY A CA 1
ATOM 1184 C C . GLY A 1 160 ? -38.846 2.806 38.048 1.00 54.75 160 GLY A C 1
ATOM 1185 O O . GLY A 1 160 ? -40.049 2.691 37.835 1.00 54.75 160 GLY A O 1
ATOM 1186 N N . GLY A 1 161 ? -38.042 3.539 37.281 1.00 71.56 161 GLY A N 1
ATOM 1187 C CA . GLY A 1 161 ? -38.374 3.842 35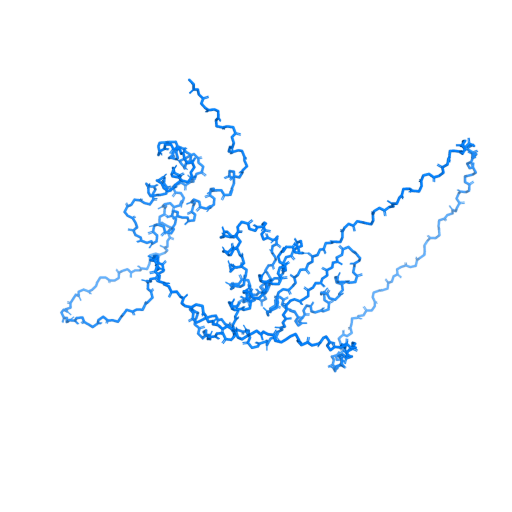.891 1.00 71.56 161 GLY A CA 1
ATOM 1188 C C . GLY A 1 161 ? -38.243 2.576 35.030 1.00 71.56 161 GLY A C 1
ATOM 1189 O O . GLY A 1 161 ? -37.447 1.694 35.371 1.00 71.56 161 GLY A O 1
ATOM 1190 N N . PRO A 1 162 ? -39.007 2.445 33.930 1.00 71.69 162 PRO A N 1
ATOM 1191 C CA . PRO A 1 162 ? -38.875 1.313 33.018 1.00 71.69 162 PRO A CA 1
ATOM 1192 C C . PRO A 1 162 ? -37.429 1.222 32.520 1.00 71.69 162 PRO A C 1
ATOM 1194 O O . PRO A 1 162 ? -36.854 2.212 32.069 1.00 71.69 162 PRO A O 1
ATOM 1197 N N . ALA A 1 163 ? -36.831 0.037 32.646 1.00 69.44 163 ALA A N 1
ATOM 1198 C CA . ALA A 1 163 ? -35.459 -0.216 32.236 1.00 69.44 163 ALA A CA 1
ATOM 1199 C C . ALA A 1 163 ? -35.323 0.004 30.722 1.00 69.44 163 ALA A C 1
ATOM 1201 O O . ALA A 1 163 ? -35.681 -0.858 29.922 1.00 69.44 163 ALA A O 1
ATOM 1202 N N . VAL A 1 164 ? -34.810 1.171 30.327 1.00 74.56 164 VAL A N 1
ATOM 1203 C CA . VAL A 1 164 ? -34.398 1.431 28.949 1.00 74.56 164 VAL A CA 1
ATOM 1204 C C . VAL A 1 164 ? -33.208 0.519 28.676 1.00 74.56 164 VAL A C 1
ATOM 1206 O O . VAL A 1 164 ? -32.102 0.756 29.164 1.00 74.56 164 VAL A O 1
ATOM 1209 N N . GLN A 1 165 ? -33.444 -0.568 27.940 1.00 74.12 165 GLN A N 1
ATOM 1210 C CA . GLN A 1 165 ? -32.381 -1.432 27.446 1.00 74.12 165 GLN A CA 1
ATOM 1211 C C . GLN A 1 165 ? -31.588 -0.648 26.402 1.00 74.12 165 GLN A C 1
ATOM 1213 O O . GLN A 1 165 ? -31.928 -0.622 25.221 1.00 74.12 165 GLN A O 1
ATOM 1218 N N . VAL A 1 166 ? -30.537 0.035 26.847 1.00 80.75 166 VAL A N 1
ATOM 1219 C CA . VAL A 1 166 ? -29.554 0.622 25.942 1.00 80.75 166 VAL A CA 1
ATOM 1220 C C . VAL A 1 166 ? -28.847 -0.550 25.269 1.00 80.75 166 VAL A C 1
ATOM 1222 O O . VAL A 1 166 ? -28.049 -1.243 25.901 1.00 80.75 166 VAL A O 1
ATOM 1225 N N . LYS A 1 167 ? -29.188 -0.815 24.002 1.00 84.81 167 LYS A N 1
ATOM 1226 C CA . LYS A 1 167 ? -28.477 -1.780 23.163 1.00 84.81 167 LYS A CA 1
ATOM 1227 C C . LYS A 1 167 ? -27.025 -1.320 23.114 1.00 84.81 167 LYS A C 1
ATOM 1229 O O . LYS A 1 167 ? -26.719 -0.298 22.510 1.00 84.81 167 LYS A O 1
ATOM 1234 N N . ARG A 1 168 ? -26.152 -2.028 23.829 1.00 78.06 168 ARG A N 1
ATOM 1235 C CA . ARG A 1 168 ? -24.723 -1.736 23.847 1.00 78.06 168 ARG A CA 1
ATOM 1236 C C . ARG A 1 168 ? -24.222 -2.002 22.433 1.00 78.06 168 ARG A C 1
ATOM 1238 O O . ARG A 1 168 ? -24.226 -3.148 21.991 1.00 78.06 168 ARG A O 1
ATOM 1245 N N . GLU A 1 169 ? -23.918 -0.944 21.692 1.00 83.50 169 GLU A N 1
ATOM 1246 C CA . GLU A 1 169 ? -23.267 -1.089 20.398 1.00 83.50 169 GLU A CA 1
ATOM 1247 C C . GLU A 1 169 ? -21.893 -1.696 20.667 1.00 83.50 169 GLU A C 1
ATOM 1249 O O . GLU A 1 169 ? -21.059 -1.107 21.357 1.00 83.50 169 GLU A O 1
ATOM 1254 N N . GLU A 1 170 ? -21.706 -2.932 20.208 1.00 82.75 170 GLU A N 1
ATOM 1255 C CA . GLU A 1 170 ? -20.395 -3.564 20.217 1.00 82.75 170 GLU A CA 1
ATOM 1256 C C . GLU A 1 170 ? -19.435 -2.659 19.435 1.00 82.75 170 GLU A C 1
ATOM 1258 O O . GLU A 1 170 ? -19.800 -2.176 18.355 1.00 82.75 170 GLU A O 1
ATOM 1263 N N . PRO A 1 171 ? -18.232 -2.383 19.967 1.00 84.69 171 PRO A N 1
ATOM 1264 C CA . PRO A 1 171 ? -17.279 -1.524 19.285 1.00 84.69 171 PRO A CA 1
ATOM 1265 C C . PRO A 1 171 ? -16.996 -2.082 17.887 1.00 84.69 171 PRO A C 1
ATOM 1267 O O . PRO A 1 171 ? -16.778 -3.285 17.717 1.00 84.69 171 PRO A O 1
ATOM 1270 N N . ALA A 1 172 ? -17.014 -1.206 16.879 1.00 89.12 172 ALA A N 1
ATOM 1271 C CA . ALA A 1 172 ? -16.725 -1.594 15.505 1.00 89.12 172 ALA A CA 1
ATOM 1272 C C . ALA A 1 172 ? -15.347 -2.272 15.427 1.00 89.12 172 ALA A C 1
ATOM 1274 O O . ALA A 1 172 ? -14.358 -1.755 15.954 1.00 89.12 172 ALA A O 1
ATOM 1275 N N . ARG A 1 173 ? -15.292 -3.443 14.784 1.00 94.75 173 ARG A N 1
ATOM 1276 C CA . ARG A 1 173 ? -14.049 -4.205 14.614 1.00 94.75 173 ARG A CA 1
ATOM 1277 C C . ARG A 1 173 ? -13.131 -3.497 13.622 1.00 94.75 173 ARG A C 1
ATOM 1279 O O . ARG A 1 173 ? -13.601 -2.991 12.607 1.00 94.75 1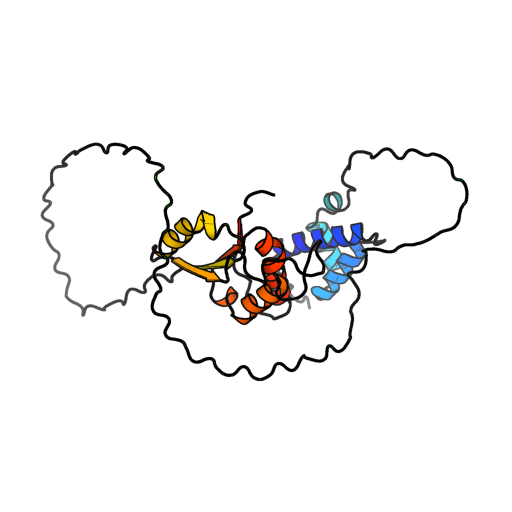73 ARG A O 1
ATOM 1286 N N . ILE A 1 174 ? -11.830 -3.514 13.896 1.00 97.06 174 ILE A N 1
ATOM 1287 C CA . ILE A 1 174 ? -10.799 -2.988 13.002 1.00 97.06 174 ILE A CA 1
ATOM 1288 C C . ILE A 1 174 ? -10.500 -4.044 11.935 1.00 97.06 174 ILE A C 1
ATOM 1290 O O . ILE A 1 174 ? -9.964 -5.108 12.249 1.00 97.06 174 ILE A O 1
ATOM 1294 N N . SER A 1 175 ? -10.821 -3.761 10.677 1.00 97.88 175 SER A N 1
ATOM 1295 C CA . SER A 1 175 ? -10.517 -4.652 9.557 1.00 97.88 175 SER A CA 1
ATOM 1296 C C . SER A 1 175 ? -9.077 -4.469 9.066 1.00 97.88 175 SER A C 1
ATOM 1298 O O . SER A 1 175 ? -8.623 -3.359 8.784 1.00 97.88 175 SER A O 1
ATOM 1300 N N . VAL A 1 176 ? -8.339 -5.571 8.961 1.00 98.19 176 VAL A N 1
ATOM 1301 C CA . VAL A 1 176 ? -6.937 -5.616 8.536 1.00 98.19 176 VAL A CA 1
ATOM 1302 C C . VAL A 1 176 ? -6.822 -6.571 7.355 1.00 98.19 176 VAL A C 1
ATOM 1304 O O . VAL A 1 176 ? -7.083 -7.763 7.507 1.00 98.19 176 VAL A O 1
ATOM 1307 N N . ALA A 1 177 ? -6.397 -6.071 6.195 1.00 98.19 177 ALA A N 1
ATOM 1308 C CA . ALA A 1 177 ? -6.123 -6.912 5.034 1.00 98.19 177 ALA A CA 1
ATOM 1309 C C . ALA A 1 177 ? -4.617 -7.133 4.858 1.00 98.19 177 ALA A C 1
ATOM 1311 O O . ALA A 1 177 ? -3.845 -6.186 4.720 1.00 98.19 177 ALA A O 1
ATOM 1312 N N . VAL A 1 178 ? -4.200 -8.395 4.838 1.00 97.75 178 VAL A N 1
ATOM 1313 C CA . VAL A 1 178 ? -2.823 -8.824 4.582 1.00 97.75 178 VAL A CA 1
ATOM 1314 C C . VAL A 1 178 ? -2.708 -9.242 3.122 1.00 97.75 178 VAL A C 1
ATOM 1316 O O . VAL A 1 178 ? -3.300 -10.233 2.705 1.00 97.75 178 VAL A O 1
ATOM 1319 N N . ILE A 1 179 ? -1.947 -8.490 2.335 1.00 97.12 179 ILE A N 1
ATOM 1320 C CA . ILE A 1 179 ? -1.819 -8.677 0.891 1.00 97.12 179 ILE A CA 1
ATOM 1321 C C . ILE A 1 179 ? -0.644 -9.615 0.582 1.00 97.12 179 ILE A C 1
ATOM 1323 O O . ILE A 1 179 ? 0.521 -9.280 0.816 1.00 97.12 179 ILE A O 1
ATOM 1327 N N . ALA A 1 180 ? -0.952 -10.792 0.036 1.00 94.88 180 ALA A N 1
ATOM 1328 C CA . ALA A 1 180 ? 0.002 -11.816 -0.377 1.00 94.88 180 ALA A CA 1
ATOM 1329 C C . ALA A 1 180 ? 0.237 -11.767 -1.901 1.00 94.88 180 ALA A C 1
ATOM 1331 O O . ALA A 1 180 ? -0.717 -11.686 -2.669 1.00 94.88 180 ALA A O 1
ATOM 1332 N N . PRO A 1 181 ? 1.493 -11.856 -2.359 1.00 89.69 181 PRO A N 1
ATOM 1333 C CA . PRO A 1 181 ? 2.572 -12.594 -1.727 1.00 89.69 181 PRO A CA 1
ATOM 1334 C C . PRO A 1 181 ? 3.482 -11.678 -0.900 1.00 89.69 181 PRO A C 1
ATOM 1336 O O . PRO A 1 181 ? 3.750 -10.528 -1.252 1.00 89.69 181 PRO A O 1
ATOM 1339 N N . GLY A 1 182 ? 3.980 -12.198 0.223 1.00 87.94 182 GLY A N 1
ATOM 1340 C CA . GLY A 1 182 ? 4.835 -11.450 1.141 1.00 87.94 182 GLY A CA 1
ATOM 1341 C C . GLY A 1 182 ? 4.238 -11.341 2.540 1.00 87.94 182 GLY A C 1
ATOM 1342 O O . GLY A 1 182 ? 3.630 -12.288 3.014 1.00 87.94 182 GLY A O 1
ATOM 1343 N N . ALA A 1 183 ? 4.524 -10.236 3.231 1.00 90.56 183 ALA A N 1
ATOM 1344 C CA . ALA A 1 183 ? 4.225 -9.927 4.633 1.00 90.56 183 ALA 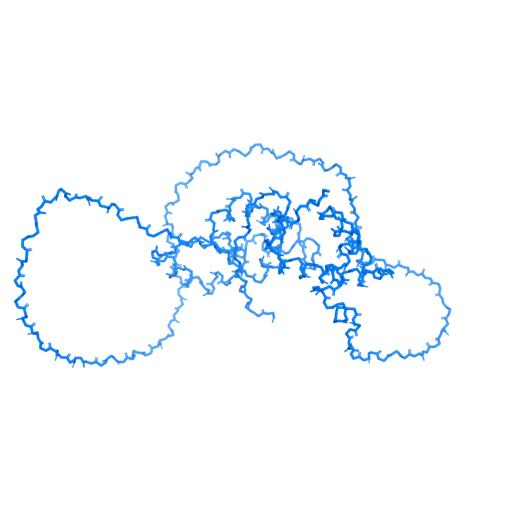A CA 1
ATOM 1345 C C . ALA A 1 183 ? 4.714 -10.993 5.635 1.00 90.56 183 ALA A C 1
ATOM 1347 O O . ALA A 1 183 ? 4.362 -10.988 6.808 1.00 90.56 183 ALA A O 1
ATOM 1348 N N . GLY A 1 184 ? 5.534 -11.938 5.170 1.00 90.19 184 GLY A N 1
ATOM 1349 C CA . GLY A 1 184 ? 5.819 -13.153 5.909 1.00 90.19 184 GLY A CA 1
ATOM 1350 C C . GLY A 1 184 ? 4.576 -14.016 6.126 1.00 90.19 184 GLY A C 1
ATOM 1351 O O . GLY A 1 184 ? 4.536 -14.691 7.133 1.00 90.19 184 GLY A O 1
ATOM 1352 N N . THR A 1 185 ? 3.568 -14.047 5.243 1.00 91.62 185 THR A N 1
ATOM 1353 C CA . THR A 1 185 ? 2.335 -14.845 5.454 1.00 91.62 185 THR A CA 1
ATOM 1354 C C . THR A 1 185 ? 2.575 -16.317 5.796 1.00 91.62 185 THR A C 1
ATOM 1356 O O . THR A 1 185 ? 1.734 -16.913 6.458 1.00 91.62 185 THR A O 1
ATOM 1359 N N . GLY A 1 186 ? 3.717 -16.892 5.398 1.00 90.25 186 GLY A N 1
ATOM 1360 C CA . GLY A 1 186 ? 4.186 -18.179 5.920 1.00 90.25 186 GLY A CA 1
ATOM 1361 C C . GLY A 1 186 ? 4.666 -18.081 7.375 1.00 90.25 186 GLY A C 1
ATOM 1362 O O . GLY A 1 186 ? 4.021 -18.600 8.277 1.00 90.25 186 GLY A O 1
ATOM 1363 N N . ILE A 1 187 ? 5.781 -17.383 7.610 1.00 91.12 187 ILE A N 1
ATOM 1364 C CA . ILE A 1 187 ? 6.464 -17.304 8.919 1.00 91.12 187 ILE A CA 1
ATOM 1365 C C . ILE A 1 187 ? 5.592 -16.630 10.003 1.00 91.12 187 ILE A C 1
ATOM 1367 O O . ILE A 1 187 ? 5.518 -17.097 11.133 1.00 91.12 187 ILE A O 1
ATOM 1371 N N . ASN A 1 188 ? 4.886 -15.560 9.648 1.00 93.81 188 ASN A N 1
ATOM 1372 C CA . ASN A 1 188 ? 3.973 -14.789 10.495 1.00 93.81 188 ASN A CA 1
ATOM 1373 C C . ASN A 1 188 ? 2.535 -15.341 10.492 1.00 93.81 188 ASN A C 1
ATOM 1375 O O . ASN A 1 188 ? 1.645 -14.713 11.066 1.00 93.81 188 ASN A O 1
ATOM 1379 N N . GLY A 1 189 ? 2.266 -16.493 9.864 1.00 94.06 189 GLY A N 1
ATOM 1380 C CA . GLY A 1 189 ? 0.911 -17.054 9.768 1.00 94.06 189 GLY A CA 1
ATOM 1381 C C . GLY A 1 189 ? 0.245 -17.263 11.134 1.00 94.06 189 GLY A C 1
ATOM 1382 O O . GLY A 1 189 ? -0.928 -16.923 11.320 1.00 94.06 189 GLY A O 1
ATOM 1383 N N . ALA A 1 190 ? 1.014 -17.723 12.126 1.00 96.00 190 ALA A N 1
ATOM 1384 C CA . ALA A 1 190 ? 0.550 -17.867 13.506 1.00 96.00 190 ALA A CA 1
ATOM 1385 C C . ALA A 1 190 ? 0.160 -16.517 14.137 1.00 96.00 190 ALA A C 1
ATOM 1387 O O . ALA A 1 190 ? -0.859 -16.431 14.822 1.00 96.00 190 ALA A O 1
ATOM 1388 N N . VAL A 1 191 ? 0.911 -15.449 13.845 1.00 96.50 191 VAL A N 1
ATOM 1389 C CA . VAL A 1 191 ? 0.632 -14.089 14.336 1.00 96.50 191 VAL A CA 1
ATOM 1390 C C . VAL A 1 191 ? -0.674 -13.562 13.746 1.00 96.50 191 VAL A C 1
ATOM 1392 O O . VAL A 1 191 ? -1.519 -13.063 14.485 1.00 96.50 191 VAL A O 1
ATOM 1395 N N . TYR A 1 192 ? -0.890 -13.721 12.436 1.00 97.06 192 TYR A N 1
ATOM 1396 C CA . TYR A 1 192 ? -2.147 -13.313 11.796 1.00 97.06 192 TYR A CA 1
ATOM 1397 C C . TYR A 1 192 ? -3.346 -14.113 12.308 1.00 97.06 192 TYR A C 1
ATOM 1399 O O . TYR A 1 192 ? -4.411 -13.545 12.544 1.00 97.06 192 TYR A O 1
ATOM 1407 N N . THR A 1 193 ? -3.155 -15.409 12.553 1.00 97.25 193 THR A N 1
ATOM 1408 C CA . THR A 1 193 ? -4.182 -16.275 13.143 1.00 97.25 193 THR A CA 1
ATOM 1409 C C . THR A 1 193 ? -4.528 -15.838 14.565 1.00 97.25 193 THR A C 1
ATOM 1411 O O . THR A 1 193 ? -5.703 -15.739 14.912 1.00 97.25 193 THR A O 1
ATOM 1414 N N . GLN A 1 194 ? -3.523 -15.540 15.392 1.00 97.69 194 GLN A N 1
ATOM 1415 C CA . GLN A 1 194 ? -3.730 -15.040 16.749 1.00 97.69 194 GLN A CA 1
ATOM 1416 C C . GLN A 1 194 ? -4.427 -13.675 16.745 1.00 97.69 194 GLN A C 1
ATOM 1418 O O . GLN A 1 194 ? -5.361 -13.475 17.518 1.00 97.69 194 GLN A O 1
ATOM 1423 N N . LEU A 1 195 ? -4.032 -12.770 15.847 1.00 97.12 195 LEU A N 1
ATOM 1424 C CA . LEU A 1 195 ? -4.671 -11.466 15.683 1.00 97.12 195 LEU A CA 1
ATOM 1425 C C . LEU A 1 195 ? -6.145 -11.603 15.271 1.00 97.12 195 LEU A C 1
ATOM 1427 O O . LEU A 1 195 ? -6.990 -10.891 15.799 1.00 97.12 195 LEU A O 1
ATOM 1431 N N . GLY A 1 196 ? -6.475 -12.555 14.394 1.00 96.69 196 GLY A N 1
ATOM 1432 C CA . GLY A 1 196 ? -7.856 -12.833 13.985 1.00 96.69 196 GLY A CA 1
ATOM 1433 C C . GLY A 1 196 ? -8.742 -13.441 15.081 1.00 96.69 196 GLY A C 1
ATOM 1434 O O . GLY A 1 196 ? -9.964 -13.415 14.951 1.00 96.69 196 GLY A O 1
ATOM 1435 N N . ARG A 1 197 ? -8.157 -13.978 16.163 1.00 97.38 197 ARG A N 1
ATOM 1436 C CA . ARG A 1 197 ? -8.906 -14.457 17.341 1.00 97.38 197 ARG A CA 1
ATOM 1437 C C . ARG A 1 197 ? -9.284 -13.328 18.301 1.00 97.38 197 ARG A C 1
ATOM 1439 O O . ARG A 1 197 ? -10.168 -13.523 19.132 1.00 97.38 197 ARG A O 1
ATOM 1446 N N . ASP A 1 198 ? -8.625 -12.173 18.219 1.00 97.19 198 ASP A N 1
ATOM 1447 C CA . ASP A 1 198 ? -8.965 -11.013 19.040 1.00 97.19 198 ASP A CA 1
ATOM 1448 C C . ASP A 1 198 ? -10.261 -10.370 18.507 1.00 97.19 198 ASP A C 1
ATOM 1450 O O . ASP A 1 198 ? -10.303 -9.952 17.348 1.00 97.19 198 ASP A O 1
ATOM 1454 N N . PRO A 1 199 ? -11.324 -10.245 19.326 1.00 95.62 199 PRO A N 1
ATOM 1455 C CA . PRO A 1 199 ? -12.622 -9.740 18.874 1.00 95.62 199 PRO A CA 1
ATOM 1456 C C . PRO A 1 199 ? -12.591 -8.285 18.387 1.00 95.62 199 PRO A C 1
ATOM 1458 O O . PRO A 1 199 ? -13.553 -7.841 17.761 1.00 95.62 199 PRO A O 1
ATOM 1461 N N . ARG A 1 200 ? -11.514 -7.538 18.668 1.00 96.75 200 ARG A N 1
ATOM 1462 C CA . ARG A 1 200 ? -11.317 -6.159 18.203 1.00 96.75 200 ARG A CA 1
ATOM 1463 C C . ARG A 1 200 ? -10.869 -6.080 16.748 1.00 96.75 200 ARG A C 1
ATOM 1465 O O . ARG A 1 200 ? -10.989 -5.010 16.156 1.00 96.75 200 ARG A O 1
ATOM 1472 N N . PHE A 1 201 ? -10.362 -7.171 16.177 1.00 97.62 201 PHE A N 1
ATOM 1473 C CA . PHE A 1 201 ? -9.807 -7.197 14.829 1.00 97.62 201 PHE A CA 1
ATOM 1474 C C . PHE A 1 201 ? -10.569 -8.164 13.922 1.00 97.62 201 PHE A C 1
ATOM 1476 O O . PHE A 1 201 ? -11.143 -9.159 14.355 1.00 97.62 201 PHE A O 1
ATOM 1483 N N . GLN A 1 202 ? -10.562 -7.866 12.629 1.00 97.94 202 GLN A N 1
ATOM 1484 C CA . GLN A 1 202 ? -10.987 -8.773 11.572 1.00 97.94 202 GLN A CA 1
ATOM 1485 C C . GLN A 1 202 ? -9.850 -8.868 10.561 1.00 97.94 202 GLN A C 1
ATOM 1487 O O . GLN A 1 202 ? -9.589 -7.910 9.841 1.00 97.94 202 GLN A O 1
ATOM 1492 N N . VAL A 1 203 ? -9.162 -10.008 10.526 1.00 98.06 203 VAL A N 1
ATOM 1493 C CA . VAL A 1 203 ? -8.003 -10.212 9.649 1.00 98.06 203 VAL A CA 1
ATOM 1494 C C . VAL A 1 203 ? -8.425 -10.989 8.405 1.00 98.06 203 VAL A C 1
ATOM 1496 O O . VAL A 1 203 ? -8.991 -12.074 8.515 1.00 98.06 203 VAL A O 1
ATOM 1499 N N . GLU A 1 204 ? -8.131 -10.444 7.229 1.00 98.00 204 GLU A N 1
ATOM 1500 C CA . GLU A 1 204 ? -8.342 -11.074 5.923 1.00 98.00 204 GLU A CA 1
ATOM 1501 C C . GLU A 1 204 ? -6.989 -11.225 5.218 1.00 98.00 204 GLU A C 1
ATOM 1503 O O . GLU A 1 204 ? -6.261 -10.247 5.068 1.00 98.00 204 GLU A O 1
ATOM 1508 N N . VAL A 1 205 ? -6.634 -12.430 4.766 1.00 97.38 205 VAL A N 1
ATOM 1509 C CA . VAL A 1 205 ? -5.462 -12.628 3.898 1.00 97.38 205 VAL A CA 1
ATOM 1510 C C . VAL A 1 205 ? -5.937 -12.650 2.451 1.00 97.38 205 VAL A C 1
ATOM 1512 O O . VAL A 1 205 ? -6.714 -13.519 2.063 1.00 97.38 205 VAL A O 1
ATOM 1515 N N . VAL A 1 206 ? -5.467 -11.695 1.653 1.00 97.94 206 VAL A N 1
ATOM 1516 C CA . VAL A 1 206 ? -5.835 -11.540 0.245 1.00 97.94 206 VAL A CA 1
ATOM 1517 C C . VAL A 1 206 ? -4.703 -12.070 -0.620 1.00 97.94 206 VAL A C 1
ATOM 1519 O O . VAL A 1 206 ? -3.595 -11.534 -0.606 1.00 97.94 206 VAL A O 1
ATOM 1522 N N . GLY A 1 207 ? -4.990 -13.122 -1.383 1.00 96.00 207 GLY A N 1
ATOM 1523 C CA . GLY A 1 207 ? -4.000 -13.822 -2.194 1.00 96.00 207 GLY A CA 1
ATOM 1524 C C . GLY A 1 207 ? -3.303 -14.968 -1.451 1.00 96.00 207 GLY A C 1
ATOM 1525 O O . GLY A 1 207 ? -3.737 -15.406 -0.388 1.00 96.00 207 GLY A O 1
ATOM 1526 N N . ARG A 1 208 ? -2.205 -15.481 -2.016 1.00 94.88 208 ARG A N 1
ATOM 1527 C CA . ARG A 1 208 ? -1.405 -16.575 -1.449 1.00 94.88 208 ARG A CA 1
ATOM 1528 C C . ARG A 1 208 ? 0.084 -16.432 -1.766 1.00 94.88 208 ARG A C 1
ATOM 1530 O O . ARG A 1 208 ? 0.472 -15.787 -2.736 1.00 94.88 208 ARG A O 1
ATOM 1537 N N . SER A 1 209 ? 0.923 -17.060 -0.944 1.00 90.06 209 SER A N 1
ATOM 1538 C CA . SER A 1 209 ? 2.365 -17.177 -1.202 1.00 90.06 209 SER A CA 1
ATOM 1539 C C . SER A 1 209 ? 2.633 -18.092 -2.403 1.00 90.06 209 SER A C 1
ATOM 1541 O O . SER A 1 209 ? 1.878 -19.042 -2.616 1.00 90.06 209 SER A O 1
ATOM 1543 N N . ARG A 1 210 ? 3.702 -17.826 -3.172 1.00 90.25 210 ARG A N 1
ATOM 1544 C CA . ARG A 1 210 ? 4.110 -18.612 -4.358 1.00 90.25 210 ARG A CA 1
ATOM 1545 C C . ARG A 1 210 ? 2.994 -18.780 -5.404 1.00 90.25 210 ARG A C 1
ATOM 1547 O O . ARG A 1 210 ? 2.909 -19.804 -6.079 1.00 90.25 210 ARG A O 1
ATOM 1554 N N . ALA A 1 211 ? 2.099 -17.800 -5.512 1.00 94.81 211 ALA A N 1
ATOM 1555 C CA . ALA A 1 211 ? 1.084 -17.785 -6.558 1.00 94.81 211 ALA A CA 1
ATOM 1556 C C . ALA A 1 211 ? 1.725 -17.563 -7.943 1.00 94.81 211 ALA A C 1
ATOM 1558 O O . ALA A 1 211 ? 2.802 -16.979 -8.013 1.00 94.81 211 ALA A O 1
ATOM 1559 N N . PRO A 1 212 ? 1.054 -17.924 -9.053 1.00 97.06 212 PRO A N 1
ATOM 1560 C CA . PRO A 1 212 ? 1.548 -17.609 -10.398 1.00 97.06 212 PRO A CA 1
ATOM 1561 C C . PRO A 1 212 ? 1.835 -16.117 -10.623 1.00 97.06 212 PRO A C 1
ATOM 1563 O O . PRO A 1 212 ? 2.754 -15.782 -11.353 1.00 97.06 212 PRO A O 1
ATOM 1566 N N . TYR A 1 213 ? 1.089 -15.232 -9.952 1.00 97.38 213 TYR A N 1
ATOM 1567 C CA . TYR A 1 213 ? 1.293 -13.784 -10.004 1.00 97.38 213 TYR A CA 1
ATOM 1568 C C . TYR A 1 213 ? 2.448 -13.275 -9.120 1.00 97.38 213 TYR A C 1
ATOM 1570 O O . TYR A 1 213 ? 2.694 -12.073 -9.083 1.00 97.38 213 TYR A O 1
ATOM 1578 N N . ASP A 1 214 ? 3.146 -14.143 -8.377 1.00 95.88 214 ASP A N 1
ATOM 1579 C CA . ASP A 1 214 ? 4.245 -13.788 -7.465 1.00 95.88 214 ASP A CA 1
ATOM 1580 C C . ASP A 1 214 ? 5.566 -13.504 -8.209 1.00 95.88 214 ASP A C 1
ATOM 1582 O O . ASP A 1 214 ? 6.635 -14.035 -7.894 1.00 95.88 214 ASP A O 1
ATOM 1586 N N . VAL A 1 215 ? 5.467 -12.666 -9.235 1.00 96.44 215 VAL A N 1
ATOM 1587 C CA . VAL A 1 215 ? 6.533 -12.243 -10.141 1.00 96.44 215 VAL A CA 1
ATOM 1588 C C . VAL A 1 215 ? 6.346 -10.761 -10.459 1.00 96.44 215 VAL A C 1
ATOM 1590 O O . VAL A 1 215 ? 5.221 -10.257 -10.508 1.00 96.44 215 VAL A O 1
ATOM 1593 N N . TYR A 1 216 ? 7.445 -10.034 -10.646 1.00 97.44 216 TYR A N 1
ATOM 1594 C CA . TYR A 1 216 ? 7.377 -8.616 -11.000 1.00 97.44 216 TYR A CA 1
ATOM 1595 C C . TYR A 1 216 ? 6.782 -8.403 -12.407 1.00 97.44 216 TYR A C 1
ATOM 1597 O O . TYR A 1 216 ? 6.851 -9.308 -13.245 1.00 97.44 216 TYR A O 1
ATOM 1605 N N . PRO A 1 217 ? 6.208 -7.220 -12.696 1.00 97.69 217 PRO A N 1
ATOM 1606 C CA . PRO A 1 217 ? 5.745 -6.880 -14.042 1.00 97.69 217 PRO A CA 1
ATOM 1607 C C . PRO A 1 217 ? 6.915 -6.678 -15.030 1.00 97.69 217 PRO A C 1
ATOM 1609 O O . PRO A 1 217 ? 8.047 -6.463 -14.590 1.00 97.69 217 PRO A O 1
ATOM 1612 N N . PRO A 1 218 ? 6.675 -6.694 -16.361 1.00 98.12 218 PRO A N 1
ATOM 1613 C CA . PRO A 1 218 ? 7.732 -6.694 -17.387 1.00 98.12 218 PRO A CA 1
ATOM 1614 C C . PRO A 1 218 ? 8.699 -5.504 -17.357 1.00 98.12 218 PRO A C 1
ATOM 1616 O O . PRO A 1 218 ? 9.787 -5.586 -17.917 1.00 98.12 218 PRO A O 1
ATOM 1619 N N . CYS A 1 219 ? 8.316 -4.391 -16.728 1.00 95.62 219 CYS A N 1
ATOM 1620 C CA . CYS A 1 219 ? 9.182 -3.222 -16.576 1.00 95.62 219 CYS A CA 1
ATOM 1621 C C . CYS A 1 219 ? 10.297 -3.403 -15.525 1.00 95.62 219 CYS A C 1
ATOM 1623 O O . CYS A 1 219 ? 11.178 -2.551 -15.434 1.00 95.62 219 CYS A O 1
ATOM 1625 N N . TRP A 1 220 ? 10.285 -4.494 -14.752 1.00 96.62 220 TRP A N 1
ATOM 1626 C CA . TRP A 1 220 ? 11.319 -4.834 -13.770 1.00 96.62 220 TRP A CA 1
ATOM 1627 C C . TRP A 1 220 ? 12.305 -5.877 -14.322 1.00 96.62 220 TRP A C 1
ATOM 1629 O O . TRP A 1 220 ? 11.929 -6.698 -15.165 1.00 96.62 220 TRP A O 1
ATOM 1639 N N . PRO A 1 221 ? 13.554 -5.924 -13.818 1.00 96.06 221 PRO A N 1
ATOM 1640 C CA . PRO A 1 221 ? 14.471 -7.019 -14.123 1.00 96.06 221 PRO A CA 1
ATOM 1641 C C . PRO A 1 221 ? 13.843 -8.370 -13.762 1.00 96.06 221 PRO A C 1
ATOM 1643 O O . PRO A 1 221 ? 13.355 -8.543 -12.648 1.00 96.06 221 PRO A O 1
ATOM 1646 N N . GLN A 1 222 ? 13.869 -9.327 -14.697 1.00 94.94 222 GLN A N 1
ATOM 1647 C CA . GLN A 1 222 ? 13.236 -10.651 -14.545 1.00 94.94 222 GLN A CA 1
ATOM 1648 C C . GLN A 1 222 ? 11.706 -10.603 -14.364 1.00 94.94 222 GLN A C 1
ATOM 1650 O O . GLN A 1 222 ? 11.105 -11.549 -13.854 1.00 94.94 222 GLN A O 1
ATOM 1655 N N . GLY A 1 223 ? 11.068 -9.508 -14.783 1.00 96.75 223 GLY A N 1
ATOM 1656 C CA . GLY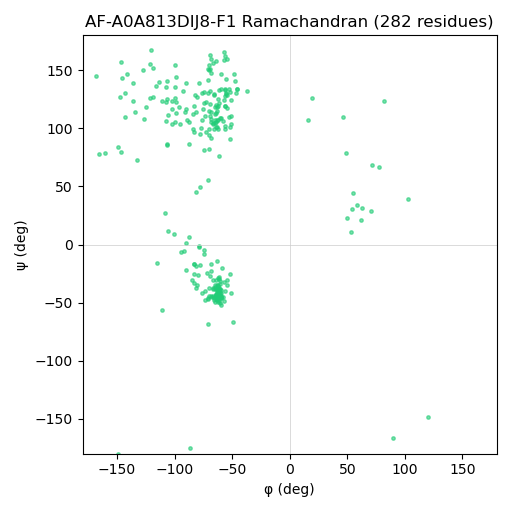 A 1 223 ? 9.618 -9.414 -14.838 1.00 96.75 223 GLY A CA 1
ATOM 1657 C C . GLY A 1 223 ? 8.997 -10.391 -15.839 1.00 96.75 223 GLY A C 1
ATOM 1658 O O . GLY A 1 223 ? 9.641 -10.840 -16.787 1.00 96.75 223 GLY A O 1
ATOM 1659 N N . SER A 1 224 ? 7.718 -10.699 -15.641 1.00 98.00 224 SER A N 1
ATOM 1660 C CA . SER A 1 224 ? 6.931 -11.595 -16.493 1.00 98.00 224 SER A CA 1
ATOM 1661 C C . SER A 1 224 ? 5.635 -10.908 -16.935 1.00 98.00 224 SER A C 1
ATOM 1663 O O . SER A 1 224 ? 5.108 -10.069 -16.192 1.00 98.00 224 SER A O 1
ATOM 1665 N N . PRO A 1 225 ? 5.074 -11.238 -18.118 1.00 98.38 225 PRO A N 1
ATOM 1666 C CA . PRO A 1 225 ? 3.698 -10.864 -18.445 1.00 98.38 225 PRO A CA 1
ATOM 1667 C C . PRO A 1 225 ? 2.712 -11.414 -17.403 1.00 98.38 225 PRO A C 1
ATOM 1669 O O . PRO A 1 225 ? 3.061 -12.280 -16.598 1.00 98.38 225 PRO A O 1
ATOM 1672 N N . ALA A 1 226 ? 1.477 -10.906 -17.424 1.00 97.62 226 ALA A N 1
ATOM 1673 C CA . ALA A 1 226 ? 0.417 -11.383 -16.542 1.00 97.62 226 ALA A CA 1
ATOM 1674 C C . ALA A 1 226 ? 0.217 -12.916 -16.679 1.00 97.62 226 ALA A C 1
ATOM 1676 O O . ALA A 1 226 ? 0.285 -13.430 -17.800 1.00 97.62 226 ALA A O 1
ATOM 1677 N N . PRO A 1 227 ? -0.058 -13.650 -15.582 1.00 98.12 227 PRO A N 1
ATOM 1678 C CA . PRO A 1 227 ? -0.284 -13.143 -14.227 1.00 98.12 227 PRO A CA 1
ATOM 1679 C C . PRO A 1 227 ? 1.014 -12.695 -13.535 1.00 98.12 227 PRO A C 1
ATOM 1681 O O . PRO A 1 227 ? 2.001 -13.419 -13.507 1.00 98.12 227 PRO A O 1
ATOM 1684 N N . ASN A 1 228 ? 0.997 -11.496 -12.950 1.00 97.94 228 ASN A N 1
ATOM 1685 C CA . ASN A 1 228 ? 2.103 -10.890 -12.205 1.00 97.94 228 ASN A CA 1
ATOM 1686 C C . ASN A 1 228 ? 1.560 -9.975 -11.085 1.00 97.94 228 ASN A C 1
ATOM 1688 O O . ASN A 1 228 ? 0.346 -9.831 -10.916 1.00 97.94 228 ASN A O 1
ATOM 1692 N N . LEU A 1 229 ? 2.445 -9.344 -10.310 1.00 97.50 229 LEU A N 1
ATOM 1693 C CA . LEU A 1 229 ? 2.050 -8.497 -9.178 1.00 97.50 229 LEU A CA 1
ATOM 1694 C C . LEU A 1 229 ? 1.194 -7.286 -9.579 1.00 97.50 229 LEU A C 1
ATOM 1696 O O . LEU A 1 229 ? 0.390 -6.827 -8.772 1.00 97.50 229 LEU A O 1
ATOM 1700 N N . GLU A 1 230 ? 1.344 -6.775 -10.802 1.00 97.81 230 GLU A N 1
ATOM 1701 C CA . GLU A 1 230 ? 0.540 -5.661 -11.314 1.00 97.81 230 GLU A CA 1
ATOM 1702 C C . GLU A 1 230 ? -0.890 -6.111 -11.638 1.00 97.81 230 GLU A C 1
ATOM 1704 O O . GLU A 1 230 ? -1.841 -5.502 -11.151 1.00 97.81 230 GLU A O 1
ATOM 1709 N N . SER A 1 231 ? -1.065 -7.225 -12.361 1.00 98.12 231 SER A N 1
ATOM 1710 C CA . SER A 1 231 ? -2.406 -7.779 -12.608 1.00 98.12 231 SER A CA 1
ATOM 1711 C C . SER A 1 231 ? -3.095 -8.192 -11.303 1.00 98.12 231 SER A C 1
ATOM 1713 O O . SER A 1 231 ? -4.298 -8.008 -11.144 1.00 98.12 231 SER A O 1
ATOM 1715 N N . PHE A 1 232 ? -2.330 -8.687 -10.325 1.00 98.12 232 PHE A N 1
ATOM 1716 C CA . PHE A 1 232 ? -2.860 -8.971 -8.993 1.00 98.12 232 PHE A CA 1
ATOM 1717 C C . PHE A 1 232 ? -3.289 -7.695 -8.249 1.00 98.12 232 PHE A C 1
ATOM 1719 O O . PHE A 1 232 ? -4.326 -7.684 -7.589 1.00 98.12 232 PHE A O 1
ATOM 1726 N N . ALA A 1 233 ? -2.547 -6.591 -8.372 1.00 97.19 233 ALA A N 1
ATOM 1727 C CA . ALA A 1 233 ? -2.954 -5.310 -7.798 1.00 97.19 233 ALA A CA 1
ATOM 1728 C C . ALA A 1 233 ? -4.283 -4.808 -8.384 1.00 97.19 233 ALA A C 1
ATOM 1730 O O . ALA A 1 233 ? -5.122 -4.267 -7.655 1.00 97.19 233 ALA A O 1
ATOM 1731 N N . GLU A 1 234 ? -4.504 -5.033 -9.681 1.00 96.88 234 GLU A N 1
ATOM 1732 C CA . GLU A 1 234 ? -5.779 -4.744 -10.329 1.00 96.88 234 GLU A CA 1
ATOM 1733 C C . GLU A 1 234 ? -6.927 -5.580 -9.742 1.00 96.88 234 GLU A C 1
ATOM 1735 O O . GLU A 1 234 ? -7.989 -5.025 -9.450 1.00 96.88 234 GLU A O 1
ATOM 1740 N N . GLU A 1 235 ? -6.712 -6.874 -9.488 1.00 97.62 235 GLU A N 1
ATOM 1741 C CA . GLU A 1 235 ? -7.690 -7.744 -8.820 1.00 97.62 235 GLU A CA 1
ATOM 1742 C C . GLU A 1 235 ? -7.999 -7.275 -7.388 1.00 97.62 235 GLU A C 1
ATOM 1744 O O . GLU A 1 235 ? -9.169 -7.161 -7.005 1.00 97.62 235 GLU A O 1
ATOM 1749 N N . VAL A 1 236 ? -6.972 -6.930 -6.601 1.00 96.75 236 VAL A N 1
ATOM 1750 C CA . VAL A 1 236 ? -7.132 -6.392 -5.237 1.00 96.75 236 VAL A CA 1
ATOM 1751 C C . VAL A 1 236 ? -7.983 -5.121 -5.261 1.00 96.75 236 VAL A C 1
ATOM 1753 O O . VAL A 1 236 ? -8.929 -4.997 -4.479 1.00 96.75 236 VAL A O 1
ATOM 1756 N N . ARG A 1 237 ? -7.717 -4.208 -6.201 1.00 95.38 237 ARG A N 1
ATOM 1757 C CA . ARG A 1 237 ? -8.529 -3.002 -6.410 1.00 95.38 237 ARG A CA 1
ATOM 1758 C C . ARG A 1 237 ? -9.966 -3.347 -6.804 1.00 95.38 237 ARG A C 1
ATOM 1760 O O . ARG A 1 237 ? -10.906 -2.827 -6.209 1.00 95.38 237 ARG A O 1
ATOM 1767 N N . ALA A 1 238 ? -10.154 -4.222 -7.791 1.00 94.88 238 ALA A N 1
ATOM 1768 C CA . ALA A 1 238 ? -11.474 -4.604 -8.293 1.00 94.88 238 ALA A CA 1
ATOM 1769 C C . ALA A 1 238 ? -12.343 -5.257 -7.205 1.00 94.88 238 ALA A C 1
ATOM 1771 O O . ALA A 1 238 ? -13.553 -5.031 -7.153 1.00 94.88 238 ALA A O 1
ATOM 1772 N N . SER A 1 239 ? -11.719 -6.009 -6.296 1.00 96.19 239 SER A N 1
ATOM 1773 C CA . SER A 1 239 ? -12.382 -6.660 -5.163 1.00 96.19 239 SER A CA 1
ATOM 1774 C C . SER A 1 239 ? -12.774 -5.711 -4.021 1.00 96.19 239 SER A C 1
ATOM 1776 O O . SER A 1 239 ? -13.428 -6.147 -3.070 1.00 96.19 239 SER A O 1
ATOM 1778 N N . ARG A 1 240 ? -12.405 -4.426 -4.107 1.00 95.38 240 ARG A N 1
ATOM 1779 C CA . ARG A 1 240 ? -12.679 -3.381 -3.109 1.00 95.38 240 ARG A CA 1
ATOM 1780 C C . ARG A 1 240 ? -12.126 -3.665 -1.709 1.00 95.38 240 ARG A C 1
ATOM 1782 O O . ARG A 1 240 ? -12.745 -3.328 -0.697 1.00 95.38 240 ARG A O 1
ATOM 1789 N N . VAL A 1 241 ? -10.968 -4.327 -1.629 1.00 96.19 241 VAL A N 1
ATOM 1790 C CA . VAL A 1 241 ? -10.287 -4.609 -0.350 1.00 96.19 241 VAL A CA 1
ATOM 1791 C C . VAL A 1 241 ? -9.936 -3.315 0.382 1.00 96.19 241 VAL A C 1
ATOM 1793 O O . VAL A 1 241 ? -10.077 -3.235 1.601 1.00 96.19 241 VAL A O 1
ATOM 1796 N N . THR A 1 242 ? -9.529 -2.281 -0.356 1.00 95.31 242 THR A N 1
ATOM 1797 C CA . THR A 1 242 ? -9.149 -0.975 0.193 1.00 95.31 242 THR A CA 1
ATOM 1798 C C . THR A 1 242 ? -10.296 -0.267 0.910 1.00 95.31 242 THR A C 1
ATOM 1800 O O . THR A 1 242 ? -10.074 0.371 1.929 1.00 95.31 242 THR A O 1
ATOM 1803 N N . GLU A 1 243 ? -11.526 -0.408 0.421 1.00 94.88 243 GLU A N 1
ATOM 1804 C CA . GLU A 1 243 ? -12.713 0.256 0.959 1.00 94.88 243 GLU A CA 1
ATOM 1805 C C . GLU A 1 243 ? -13.267 -0.450 2.198 1.00 94.88 243 GLU A C 1
ATOM 1807 O O . GLU A 1 243 ? -13.913 0.186 3.029 1.00 94.88 243 GLU A O 1
ATOM 1812 N N . ARG A 1 244 ? -13.027 -1.761 2.328 1.00 95.75 244 ARG A N 1
ATOM 1813 C CA . ARG A 1 244 ? -13.483 -2.558 3.478 1.00 95.75 244 ARG A CA 1
ATOM 1814 C C . ARG A 1 244 ? -12.449 -2.694 4.595 1.00 95.75 244 ARG A C 1
ATOM 1816 O O . ARG A 1 244 ? -12.779 -3.244 5.643 1.00 95.75 244 ARG A O 1
ATOM 1823 N N . SER A 1 245 ? -11.225 -2.213 4.385 1.00 97.25 245 SER A N 1
ATOM 1824 C CA . SER A 1 245 ? -10.106 -2.368 5.322 1.00 97.25 245 SER A CA 1
ATOM 1825 C C . SER A 1 245 ? -9.786 -1.060 6.043 1.00 97.25 245 SER A C 1
ATOM 1827 O O . SER A 1 245 ? -9.782 0.006 5.438 1.00 97.25 245 SER A O 1
ATOM 1829 N N . ASN A 1 246 ? -9.461 -1.126 7.331 1.00 97.12 246 ASN A N 1
ATOM 1830 C CA . ASN A 1 246 ? -8.924 0.008 8.087 1.00 97.12 246 ASN A CA 1
ATOM 1831 C C . ASN A 1 246 ? -7.393 0.071 8.044 1.00 97.12 246 ASN A C 1
ATOM 1833 O O . ASN A 1 246 ? -6.820 1.132 8.278 1.00 97.12 246 ASN A O 1
ATOM 1837 N N . CYS A 1 247 ? -6.734 -1.052 7.760 1.00 97.88 247 CYS A N 1
ATOM 1838 C CA . CYS A 1 247 ? -5.286 -1.156 7.633 1.00 97.88 247 CYS A CA 1
ATOM 1839 C C . CYS A 1 247 ? -4.925 -2.189 6.564 1.00 97.88 247 CYS A C 1
ATOM 1841 O O . CYS A 1 247 ? -5.592 -3.220 6.439 1.00 97.88 247 CYS A O 1
ATOM 1843 N N . LEU A 1 248 ? -3.859 -1.919 5.815 1.00 97.88 248 LEU A N 1
ATOM 1844 C CA . LEU A 1 248 ? -3.292 -2.844 4.840 1.00 97.88 248 LEU A CA 1
ATOM 1845 C C . LEU A 1 248 ? -1.901 -3.290 5.289 1.00 97.88 248 LEU A C 1
ATOM 1847 O O . LEU A 1 248 ? -1.104 -2.479 5.753 1.00 97.88 248 LEU A O 1
ATOM 1851 N N . VAL A 1 249 ? -1.577 -4.565 5.108 1.00 97.75 249 VAL A N 1
ATOM 1852 C CA . VAL A 1 249 ? -0.253 -5.118 5.408 1.00 97.75 249 VAL A CA 1
ATOM 1853 C C . VAL A 1 249 ? 0.335 -5.720 4.141 1.00 97.75 249 VAL A C 1
ATOM 1855 O O . VAL A 1 249 ? -0.283 -6.575 3.514 1.00 97.75 249 VAL A O 1
ATOM 1858 N N . PHE A 1 250 ? 1.542 -5.302 3.775 1.00 96.94 250 PHE A N 1
ATOM 1859 C CA . PHE A 1 250 ? 2.253 -5.763 2.586 1.00 96.94 250 PHE A CA 1
ATOM 1860 C C . PHE A 1 250 ? 3.600 -6.385 2.956 1.00 96.94 250 PHE A C 1
ATOM 1862 O O . PHE A 1 250 ? 4.207 -6.048 3.972 1.00 96.94 250 PHE A O 1
ATOM 1869 N N . GLY A 1 251 ? 4.098 -7.275 2.097 1.00 94.12 251 GLY A N 1
ATOM 1870 C CA . GLY A 1 251 ? 5.510 -7.669 2.100 1.00 94.12 251 GLY A CA 1
ATOM 1871 C C . GLY A 1 251 ? 6.396 -6.768 1.271 1.00 94.12 251 GLY A C 1
ATOM 1872 O O . GLY A 1 251 ? 5.907 -5.834 0.655 1.00 94.12 251 GLY A O 1
ATOM 1873 N N . SER A 1 252 ? 7.673 -7.140 1.165 1.00 91.62 252 SER A N 1
ATOM 1874 C CA . SER A 1 252 ? 8.655 -6.475 0.299 1.00 91.62 252 SER A CA 1
ATOM 1875 C C . SER A 1 252 ? 8.137 -6.270 -1.137 1.00 91.62 252 SER A C 1
ATOM 1877 O O . SER A 1 252 ? 7.813 -5.149 -1.524 1.00 91.62 252 SER A O 1
ATOM 1879 N N . ARG A 1 253 ? 7.927 -7.356 -1.898 1.00 91.75 253 ARG A N 1
ATOM 1880 C CA . ARG A 1 253 ? 7.459 -7.296 -3.299 1.00 91.75 253 ARG A CA 1
ATOM 1881 C C . ARG A 1 253 ? 6.081 -6.639 -3.448 1.00 91.75 253 ARG A C 1
ATOM 1883 O O . ARG A 1 253 ? 5.890 -5.775 -4.299 1.00 91.75 253 ARG A O 1
ATOM 1890 N N . GLY A 1 254 ? 5.130 -6.993 -2.579 1.00 93.62 254 GLY A N 1
ATOM 1891 C CA . GLY A 1 254 ? 3.800 -6.373 -2.561 1.00 93.62 254 GLY A CA 1
ATOM 1892 C C . GLY A 1 254 ? 3.839 -4.868 -2.264 1.00 93.62 254 GLY A C 1
ATOM 1893 O O . GLY A 1 254 ? 3.119 -4.098 -2.888 1.00 93.62 254 GLY A O 1
ATOM 1894 N N . GLY A 1 255 ? 4.714 -4.423 -1.365 1.00 94.56 255 GLY A N 1
ATOM 1895 C CA . GLY A 1 255 ? 4.900 -3.013 -1.026 1.00 94.56 255 GLY A CA 1
ATOM 1896 C C . GLY A 1 255 ? 5.602 -2.216 -2.126 1.00 94.56 255 GLY A C 1
ATOM 1897 O O . GLY A 1 255 ? 5.403 -1.011 -2.213 1.00 94.56 255 GLY A O 1
ATOM 1898 N N . GLN A 1 256 ? 6.384 -2.878 -2.981 1.00 94.56 256 GLN A N 1
ATOM 1899 C CA . GLN A 1 256 ? 7.058 -2.255 -4.122 1.00 94.56 256 GLN A CA 1
ATOM 1900 C C . GLN A 1 256 ? 6.163 -2.120 -5.359 1.00 94.56 256 GLN A C 1
ATOM 1902 O O . GLN A 1 256 ? 6.323 -1.165 -6.113 1.00 94.56 256 GLN A O 1
ATOM 1907 N N . VAL A 1 257 ? 5.236 -3.059 -5.576 1.00 96.00 257 VAL A N 1
ATOM 1908 C CA . VAL A 1 257 ? 4.387 -3.081 -6.783 1.00 96.00 257 VAL A CA 1
ATOM 1909 C C . VAL A 1 257 ? 2.927 -2.771 -6.463 1.00 96.00 257 VAL A C 1
ATOM 1911 O O . VAL A 1 257 ? 2.356 -1.829 -7.007 1.00 96.00 257 VAL A O 1
ATOM 1914 N N . VAL A 1 258 ? 2.318 -3.539 -5.557 1.00 96.81 258 VAL A N 1
ATOM 1915 C CA . VAL A 1 258 ? 0.870 -3.490 -5.306 1.00 96.81 258 VAL A CA 1
ATOM 1916 C C . VAL A 1 258 ? 0.470 -2.197 -4.599 1.00 96.81 258 VAL A C 1
ATOM 1918 O O . VAL A 1 258 ? -0.474 -1.538 -5.023 1.00 96.81 258 VAL A O 1
ATOM 1921 N N . LEU A 1 259 ? 1.186 -1.795 -3.545 1.00 96.38 259 LEU A N 1
ATOM 1922 C CA . LEU A 1 259 ? 0.848 -0.579 -2.797 1.00 96.38 259 LEU A CA 1
ATOM 1923 C C . LEU A 1 259 ? 0.925 0.699 -3.668 1.00 96.38 259 LEU A C 1
ATOM 1925 O O . LEU A 1 259 ? -0.063 1.440 -3.692 1.00 96.38 259 LEU A O 1
ATOM 1929 N N . PRO A 1 260 ? 2.004 0.955 -4.442 1.00 95.69 260 PRO A N 1
ATOM 1930 C CA . PRO A 1 260 ? 2.048 2.091 -5.362 1.00 95.69 260 PRO A CA 1
ATOM 1931 C C . PRO A 1 260 ? 0.949 2.053 -6.422 1.00 95.69 260 PRO A C 1
ATOM 1933 O O . PRO A 1 260 ? 0.355 3.093 -6.704 1.00 95.69 260 PRO A O 1
ATOM 1936 N N . TYR A 1 261 ? 0.629 0.872 -6.962 1.00 95.88 261 TYR A N 1
ATOM 1937 C CA . TYR A 1 261 ? -0.472 0.715 -7.913 1.00 95.88 261 TYR A CA 1
ATOM 1938 C C . TYR A 1 261 ? -1.811 1.149 -7.297 1.00 95.88 261 TYR A C 1
ATOM 1940 O O . TYR A 1 261 ? -2.554 1.924 -7.900 1.00 95.88 261 TYR A O 1
ATOM 1948 N N . LEU A 1 262 ? -2.109 0.713 -6.066 1.00 95.38 262 LEU A N 1
ATOM 1949 C CA . LEU A 1 262 ? -3.334 1.101 -5.361 1.00 95.38 262 LEU A CA 1
ATOM 1950 C C . LEU A 1 262 ? -3.396 2.615 -5.112 1.00 95.38 262 LEU A C 1
ATOM 1952 O O . LEU A 1 262 ? -4.447 3.217 -5.328 1.00 95.38 262 LEU A O 1
ATOM 1956 N N . TRP A 1 263 ? -2.286 3.252 -4.722 1.00 94.75 263 TRP A N 1
ATOM 1957 C CA . TRP A 1 263 ? -2.228 4.711 -4.561 1.00 94.75 263 TRP A CA 1
ATOM 1958 C C . TRP A 1 263 ? -2.443 5.466 -5.872 1.00 94.75 263 TRP A C 1
ATOM 1960 O O . TRP A 1 263 ? -3.214 6.428 -5.902 1.00 94.75 263 TRP A O 1
ATOM 1970 N N . GLN A 1 264 ? -1.806 5.028 -6.959 1.00 93.50 264 GLN A N 1
ATOM 1971 C CA . GLN A 1 264 ? -1.972 5.638 -8.278 1.00 93.50 264 GLN A CA 1
ATOM 1972 C C . GLN A 1 264 ? -3.415 5.518 -8.769 1.00 93.50 264 GLN A C 1
ATOM 1974 O O . GLN A 1 264 ? -4.011 6.511 -9.186 1.00 93.50 264 GLN A O 1
ATOM 1979 N N . ALA A 1 265 ? -4.011 4.330 -8.655 1.00 90.69 265 ALA A N 1
ATOM 1980 C CA . ALA A 1 265 ? -5.404 4.122 -9.022 1.00 90.69 265 ALA A CA 1
ATOM 1981 C C . ALA A 1 265 ? -6.339 5.000 -8.175 1.00 90.69 265 ALA A C 1
ATOM 1983 O O . ALA A 1 265 ? -7.269 5.621 -8.690 1.00 90.69 265 ALA A O 1
ATOM 1984 N N . GLN A 1 266 ? -6.081 5.121 -6.875 1.00 88.00 266 GLN A N 1
ATOM 1985 C CA . GLN A 1 266 ? -6.910 5.940 -5.999 1.00 88.00 266 GLN A CA 1
ATOM 1986 C C . GLN A 1 266 ? -6.841 7.436 -6.350 1.00 88.00 266 GLN A C 1
ATOM 1988 O O . GLN A 1 266 ? -7.872 8.112 -6.347 1.00 88.00 266 GLN A O 1
ATOM 1993 N N . ALA A 1 267 ? -5.658 7.937 -6.723 1.00 85.62 267 ALA A N 1
ATOM 1994 C CA . ALA A 1 267 ? -5.482 9.306 -7.205 1.00 85.62 267 ALA A CA 1
ATOM 1995 C C . ALA A 1 267 ? -6.293 9.589 -8.484 1.00 85.62 267 ALA A C 1
ATOM 1997 O O . ALA A 1 267 ? -6.770 10.706 -8.676 1.00 85.62 267 ALA A O 1
ATOM 1998 N N . GLN A 1 268 ? -6.497 8.577 -9.331 1.00 86.56 268 GLN A N 1
ATOM 1999 C CA . GLN A 1 268 ? -7.245 8.700 -10.584 1.00 86.56 268 GLN A CA 1
ATOM 2000 C C . GLN A 1 268 ? -8.770 8.626 -10.395 1.00 86.56 268 GLN A C 1
ATOM 2002 O O . GLN A 1 268 ? -9.505 9.343 -11.072 1.00 86.56 268 GLN A O 1
ATOM 2007 N N . PHE A 1 269 ? -9.271 7.781 -9.485 1.00 70.88 269 PHE A N 1
ATOM 2008 C CA . PHE A 1 269 ? -10.688 7.376 -9.482 1.00 70.88 269 PHE A CA 1
ATOM 2009 C C . PHE A 1 269 ? -11.607 8.079 -8.465 1.00 70.88 269 PHE A C 1
ATOM 2011 O O . PHE A 1 269 ? -12.761 7.682 -8.323 1.00 70.88 269 PHE A O 1
ATOM 2018 N N . ARG A 1 270 ? -11.161 9.139 -7.769 1.00 73.50 270 ARG A N 1
ATOM 2019 C CA . ARG A 1 270 ? -11.913 9.784 -6.656 1.00 73.50 270 ARG A CA 1
ATOM 2020 C C . ARG A 1 270 ? -12.431 8.783 -5.603 1.00 73.50 270 ARG A C 1
ATOM 2022 O O . ARG A 1 270 ? -13.381 9.077 -4.877 1.00 73.50 270 ARG A O 1
ATOM 2029 N N . SER A 1 271 ? -11.811 7.611 -5.507 1.00 74.44 271 SER A N 1
ATOM 2030 C CA . SER A 1 271 ? -12.079 6.652 -4.441 1.00 74.44 271 SER A CA 1
ATOM 2031 C C . SER A 1 271 ? -11.538 7.198 -3.115 1.00 74.44 271 SER A C 1
ATOM 2033 O O . SER A 1 271 ? -10.618 8.026 -3.098 1.00 74.44 271 SER A O 1
ATOM 2035 N N . GLY A 1 272 ? -12.115 6.752 -1.995 1.00 81.81 272 GLY A N 1
ATOM 2036 C CA . GLY A 1 272 ? -11.661 7.136 -0.653 1.00 81.81 272 GLY A CA 1
ATOM 2037 C C . GLY A 1 272 ? -10.163 6.864 -0.430 1.00 81.81 272 GLY A C 1
ATOM 2038 O O . GLY A 1 272 ? -9.580 6.079 -1.178 1.00 81.81 272 GLY A O 1
ATOM 2039 N N . PRO A 1 273 ? -9.525 7.519 0.563 1.00 89.62 273 PRO A N 1
ATOM 2040 C CA . PRO A 1 273 ? -8.098 7.348 0.851 1.00 89.62 273 PRO A CA 1
ATOM 2041 C C . PRO A 1 273 ? -7.736 5.871 1.021 1.00 89.62 273 PRO A C 1
ATOM 2043 O O . PRO A 1 273 ? -8.422 5.162 1.755 1.00 89.62 273 PRO A O 1
ATOM 2046 N N . VAL A 1 274 ? -6.648 5.424 0.381 1.00 91.88 274 VAL A N 1
ATOM 2047 C CA . VAL A 1 274 ? -6.043 4.122 0.675 1.00 91.88 274 VAL A CA 1
ATOM 2048 C C . VAL A 1 274 ? -5.757 4.092 2.180 1.00 91.88 274 VAL A C 1
ATOM 2050 O O . VAL A 1 274 ? -5.159 5.047 2.695 1.00 91.88 274 VAL A O 1
ATOM 2053 N N . PRO A 1 275 ? -6.198 3.043 2.897 1.00 95.38 275 PRO A N 1
ATOM 2054 C CA . PRO A 1 275 ? -5.980 2.944 4.331 1.00 95.38 275 PRO A CA 1
ATOM 2055 C C . PRO A 1 275 ? -4.490 3.014 4.693 1.00 95.38 275 PRO A C 1
ATOM 2057 O O . PRO A 1 275 ? -3.636 2.708 3.854 1.00 95.38 275 PRO A O 1
ATOM 2060 N N . PRO A 1 276 ? -4.154 3.367 5.946 1.00 97.00 276 PRO A N 1
ATOM 2061 C CA . PRO A 1 276 ? -2.798 3.222 6.456 1.00 97.00 276 PRO A CA 1
ATOM 2062 C C . PRO A 1 276 ? -2.214 1.849 6.108 1.00 97.00 276 PRO A C 1
ATOM 2064 O O . PRO A 1 276 ? -2.876 0.821 6.267 1.00 97.00 276 PRO A O 1
ATOM 2067 N N . ALA A 1 277 ? -0.978 1.849 5.615 1.00 96.81 277 ALA A N 1
ATOM 2068 C CA . ALA A 1 277 ? -0.296 0.649 5.159 1.00 96.81 277 ALA A CA 1
ATOM 2069 C C . ALA A 1 277 ? 0.936 0.361 6.022 1.00 96.81 277 ALA A C 1
ATOM 2071 O O . ALA A 1 277 ? 1.726 1.258 6.316 1.00 96.81 277 ALA A O 1
ATOM 2072 N N . VAL A 1 278 ? 1.118 -0.905 6.386 1.00 96.56 278 VAL A N 1
ATOM 2073 C CA . VAL A 1 278 ? 2.324 -1.436 7.021 1.00 96.56 278 VAL A CA 1
ATOM 2074 C C . VAL A 1 278 ? 3.065 -2.274 5.991 1.00 96.56 278 VAL A C 1
ATOM 2076 O O . VAL A 1 278 ? 2.518 -3.236 5.455 1.00 96.56 278 VAL A O 1
ATOM 2079 N N . VAL A 1 279 ? 4.323 -1.934 5.724 1.00 95.12 279 VAL A N 1
ATOM 2080 C CA . VAL A 1 279 ? 5.187 -2.727 4.845 1.00 95.12 279 VAL A CA 1
ATOM 2081 C C . VAL A 1 279 ? 6.187 -3.480 5.711 1.00 95.12 279 VAL A C 1
ATOM 2083 O O . VAL A 1 279 ? 7.065 -2.881 6.327 1.00 95.12 279 VAL A O 1
ATOM 2086 N N . ILE A 1 280 ? 6.050 -4.803 5.764 1.00 93.00 280 ILE A N 1
ATOM 2087 C CA . ILE A 1 280 ? 6.978 -5.684 6.472 1.00 93.00 280 ILE A CA 1
ATOM 2088 C C . ILE A 1 280 ? 8.072 -6.085 5.487 1.00 93.00 280 ILE A C 1
ATOM 2090 O O . ILE A 1 280 ? 7.849 -6.880 4.567 1.00 93.00 280 ILE A O 1
ATOM 2094 N N . ASN A 1 281 ? 9.263 -5.525 5.686 1.00 82.19 281 ASN A N 1
ATOM 2095 C CA . ASN A 1 281 ? 10.438 -5.845 4.889 1.00 82.19 281 ASN A CA 1
ATOM 2096 C C . ASN A 1 281 ? 11.336 -6.796 5.692 1.00 82.19 281 ASN A C 1
ATOM 2098 O O . ASN A 1 281 ? 11.998 -6.385 6.640 1.00 82.19 281 ASN A O 1
ATOM 2102 N N . GLY A 1 282 ? 11.318 -8.084 5.346 1.00 54.22 282 GLY A N 1
ATOM 2103 C CA . GLY A 1 282 ? 12.109 -9.130 6.003 1.00 54.22 282 GLY A CA 1
ATOM 2104 C C . GLY A 1 282 ? 13.556 -9.199 5.512 1.00 54.22 282 GLY A C 1
ATOM 2105 O O . GLY A 1 282 ? 14.026 -10.295 5.237 1.00 54.22 282 GLY A O 1
ATOM 2106 N N . GLY A 1 283 ? 14.219 -8.047 5.380 1.00 52.09 283 GLY A N 1
ATOM 2107 C CA . GLY A 1 283 ? 15.593 -7.936 4.884 1.00 52.09 283 GLY A CA 1
ATOM 2108 C C . GLY A 1 283 ? 15.686 -7.966 3.358 1.00 52.09 283 GLY A C 1
ATOM 2109 O O . GLY A 1 283 ? 15.195 -8.890 2.712 1.00 52.09 283 GLY A O 1
ATOM 2110 N N . CYS A 1 284 ? 16.290 -6.919 2.798 1.00 35.78 284 CYS A N 1
ATOM 2111 C CA . CYS A 1 284 ? 16.933 -6.995 1.489 1.00 35.78 284 CYS A CA 1
ATOM 2112 C C . CYS A 1 284 ? 18.235 -7.788 1.632 1.00 35.78 284 CYS A C 1
ATOM 2114 O O . CYS A 1 284 ? 18.899 -7.595 2.678 1.00 35.78 284 CYS A O 1
#